Protein AF-A0AAD0Q5P5-F1 (afdb_monomer_lite)

Sequence (214 aa):
MLDAGLRQRALTAERTTVHVLAAPCAQHATWLDETVRRAVRESTAALFPPAADREVAALARLGQAALAFLPDPRMYDSEESEIYASYSASPIMSVGGAPAIPHARVWALAHPWLGSHFANGWERFPPEEYAAEVLAHCDLQRTVLTVSDRKQLRALRHLPSVFALSLRLDLSDAELGAALRDTRLEGLFLRKTSRLAGLSFLSTVAGSLSVLDL

Foldseek 3Di:
DVVVVVVVVVVVVVVLLCLLVVLVVVVPPPPDDVVVNVVSVVVLLVLPPPPDPVSLVSLLSNALVSLVNQDQLLVQPDPVRVSSLLSSLSSLLSNAEPSSLVVLLSSCQSCLQCLQVLLVSCVRYQLQSCLQRHNLSHDQAVHAREDQDPSNLQNCVNVLEHAHYAYNDADELVSLLVSLQRHEYAYYHYPHDPRYPDNVSCVSHVVHYNYYHD

Structure (mmCIF, N/CA/C/O backbone):
data_AF-A0AAD0Q5P5-F1
#
_entry.id   AF-A0AAD0Q5P5-F1
#
loop_
_atom_site.group_PDB
_atom_site.id
_atom_site.type_symbol
_atom_site.label_atom_id
_atom_site.label_alt_id
_atom_site.label_comp_id
_atom_site.label_asym_id
_atom_site.label_entity_id
_atom_site.label_seq_id
_atom_site.pdbx_PDB_ins_code
_atom_site.Cartn_x
_atom_site.Cartn_y
_atom_site.Cartn_z
_atom_site.occupancy
_atom_site.B_iso_or_equiv
_atom_site.auth_seq_id
_atom_site.auth_comp_id
_atom_site.auth_asym_id
_atom_site.auth_atom_id
_atom_site.pdbx_PDB_model_num
ATOM 1 N N . MET A 1 1 ? 33.800 27.988 -15.688 1.00 45.41 1 MET A N 1
ATOM 2 C CA . MET A 1 1 ? 33.624 26.522 -15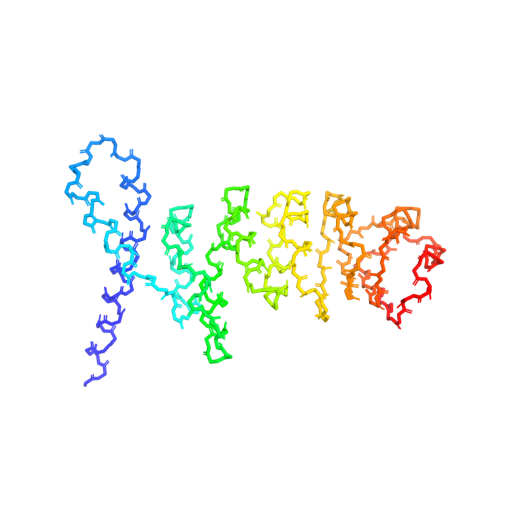.837 1.00 45.41 1 MET A CA 1
ATOM 3 C C . MET A 1 1 ? 32.332 25.967 -15.216 1.00 45.41 1 MET A C 1
ATOM 5 O O . MET A 1 1 ? 31.928 24.890 -15.623 1.00 45.41 1 MET A O 1
ATOM 9 N N . LEU A 1 2 ? 31.642 26.679 -14.311 1.00 47.09 2 LEU A N 1
ATOM 10 C CA . LEU A 1 2 ? 30.371 26.232 -13.699 1.00 47.09 2 LEU A CA 1
ATOM 11 C C . LEU A 1 2 ? 29.146 26.271 -14.643 1.00 47.09 2 LEU A C 1
ATOM 13 O O . LEU A 1 2 ? 28.194 25.524 -14.450 1.00 47.09 2 LEU A O 1
ATOM 17 N N . ASP A 1 3 ? 29.190 27.094 -15.693 1.00 44.69 3 ASP A N 1
ATOM 18 C CA . ASP A 1 3 ? 28.050 27.331 -16.595 1.00 44.69 3 ASP A CA 1
ATOM 19 C C . ASP A 1 3 ? 27.805 26.167 -17.588 1.00 44.69 3 ASP A C 1
ATOM 21 O O . ASP A 1 3 ? 26.672 25.847 -17.943 1.00 44.69 3 ASP A O 1
ATOM 25 N N . ALA A 1 4 ? 28.858 25.433 -17.971 1.00 45.12 4 ALA A N 1
ATOM 26 C CA . ALA A 1 4 ? 28.739 24.287 -18.880 1.00 45.12 4 ALA A CA 1
ATOM 27 C C . ALA A 1 4 ? 28.013 23.089 -18.234 1.00 45.12 4 ALA A C 1
ATOM 29 O O . ALA A 1 4 ? 27.210 22.424 -18.885 1.00 45.12 4 ALA A O 1
ATOM 30 N N . GLY A 1 5 ? 28.241 22.844 -16.937 1.00 38.09 5 GLY A N 1
ATOM 31 C CA . GLY A 1 5 ? 27.597 21.750 -16.200 1.00 38.09 5 GLY A CA 1
ATOM 32 C C . GLY A 1 5 ? 26.107 21.987 -15.936 1.00 38.09 5 GLY A C 1
ATOM 33 O O . GLY A 1 5 ? 25.322 21.039 -15.951 1.00 38.09 5 GLY A O 1
ATOM 34 N N . LEU A 1 6 ? 25.701 23.248 -15.747 1.00 45.03 6 LEU A N 1
ATOM 35 C CA . LEU A 1 6 ? 24.296 23.628 -15.574 1.00 45.03 6 LEU A CA 1
ATOM 36 C C . LEU A 1 6 ? 23.519 23.521 -16.887 1.00 45.03 6 LEU A C 1
ATOM 38 O O . LEU A 1 6 ? 22.417 22.977 -16.890 1.00 45.03 6 LEU A O 1
ATOM 42 N N . ARG A 1 7 ? 24.120 23.930 -18.012 1.00 44.12 7 ARG A N 1
ATOM 43 C CA . ARG A 1 7 ? 23.523 23.748 -19.345 1.00 44.12 7 ARG A CA 1
ATOM 44 C C . ARG A 1 7 ? 23.395 22.272 -19.719 1.00 44.12 7 A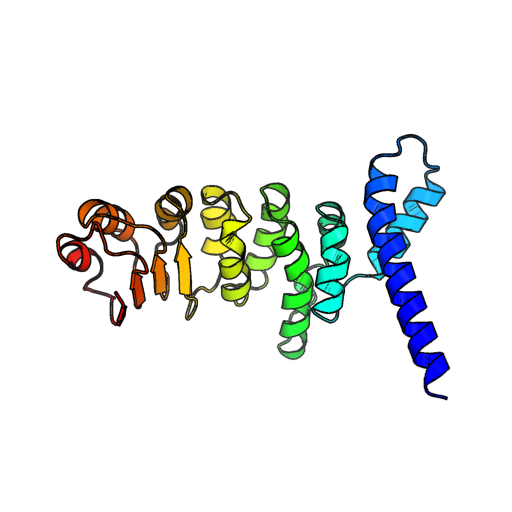RG A C 1
ATOM 46 O O . ARG A 1 7 ? 22.338 21.869 -20.183 1.00 44.12 7 ARG A O 1
ATOM 53 N N . GLN A 1 8 ? 24.405 21.443 -19.441 1.00 45.38 8 GLN A N 1
ATOM 54 C CA . GLN A 1 8 ? 24.343 19.995 -19.697 1.00 45.38 8 GLN A CA 1
ATOM 55 C C . GLN A 1 8 ? 23.240 19.304 -18.866 1.00 45.38 8 GLN A C 1
ATOM 57 O O . GLN A 1 8 ? 22.545 18.418 -19.370 1.00 45.38 8 GLN A O 1
ATOM 62 N N . ARG A 1 9 ? 23.051 19.727 -17.604 1.00 46.44 9 ARG A N 1
ATOM 63 C CA . ARG A 1 9 ? 21.989 19.242 -16.701 1.00 46.44 9 ARG A CA 1
ATOM 64 C C . ARG A 1 9 ? 20.592 19.725 -17.097 1.00 46.44 9 ARG A C 1
ATOM 66 O O . ARG A 1 9 ? 19.642 18.952 -17.032 1.00 46.44 9 ARG A O 1
ATOM 73 N N . ALA A 1 10 ? 20.462 20.975 -17.536 1.00 47.44 10 ALA A N 1
ATOM 74 C CA . ALA A 1 10 ? 19.202 21.516 -18.039 1.00 47.44 10 ALA A CA 1
ATOM 75 C C . ALA A 1 10 ? 18.790 20.832 -19.352 1.00 47.44 10 ALA A C 1
ATOM 77 O O . ALA A 1 10 ? 17.661 20.370 -19.468 1.00 47.44 10 ALA A O 1
ATOM 78 N N . LEU A 1 11 ? 19.734 20.637 -20.280 1.00 52.28 11 LEU A N 1
ATOM 79 C CA . LEU A 1 11 ? 19.514 19.906 -21.533 1.00 52.28 11 LEU A CA 1
ATOM 80 C C . LEU A 1 11 ? 19.120 18.441 -21.297 1.00 52.28 11 LEU A C 1
ATOM 82 O O . LEU A 1 11 ? 18.333 17.887 -22.058 1.00 52.28 11 LEU A O 1
ATOM 86 N N . THR A 1 12 ? 19.639 17.795 -20.247 1.00 58.97 12 THR A N 1
ATOM 87 C CA . THR A 1 12 ? 19.204 16.439 -19.874 1.00 58.97 12 THR A CA 1
ATOM 88 C C . THR A 1 12 ? 17.821 16.446 -19.235 1.00 58.97 12 THR A C 1
ATOM 90 O O . THR A 1 12 ? 17.005 15.620 -19.617 1.00 58.97 12 THR A O 1
ATOM 93 N N . ALA A 1 13 ? 17.502 17.400 -18.357 1.00 59.62 13 ALA A N 1
ATOM 94 C CA . ALA A 1 13 ? 16.167 17.524 -17.765 1.00 59.62 13 ALA A CA 1
ATOM 95 C C . ALA A 1 13 ? 15.076 17.869 -18.799 1.00 59.62 13 ALA A C 1
ATOM 97 O O . ALA A 1 13 ? 13.982 17.302 -18.759 1.00 59.62 13 ALA A O 1
ATOM 98 N N . GLU A 1 14 ? 15.371 18.748 -19.758 1.00 58.25 14 GLU A N 1
ATOM 99 C CA . GLU A 1 14 ? 14.490 19.070 -20.884 1.00 58.25 14 GLU A CA 1
ATOM 100 C C . GLU A 1 14 ? 14.314 17.865 -21.808 1.00 58.25 14 GLU A C 1
ATOM 102 O O . GLU A 1 14 ? 13.185 17.523 -22.152 1.00 58.25 14 GLU A O 1
ATOM 107 N N . ARG A 1 15 ? 15.395 17.144 -22.140 1.00 62.03 15 ARG A N 1
ATOM 108 C CA . ARG A 1 15 ? 15.302 15.896 -22.914 1.00 62.03 15 ARG A CA 1
ATOM 109 C C . ARG A 1 15 ? 14.489 14.837 -22.185 1.00 62.03 15 ARG A C 1
ATOM 111 O O . ARG A 1 15 ? 13.630 14.228 -22.816 1.00 62.03 15 ARG A O 1
ATOM 118 N N . THR A 1 16 ? 14.693 14.647 -20.884 1.00 65.31 16 THR A N 1
ATOM 119 C CA . THR A 1 16 ? 13.879 13.739 -20.069 1.00 65.31 16 THR A CA 1
ATOM 120 C C . THR A 1 16 ? 12.416 14.163 -20.109 1.00 65.31 16 THR A C 1
ATOM 122 O O . THR A 1 16 ? 11.556 13.333 -20.372 1.00 65.31 16 THR A O 1
ATOM 125 N N . THR A 1 17 ? 12.123 15.458 -19.962 1.00 68.88 17 THR A N 1
ATOM 126 C CA . THR A 1 17 ? 10.755 15.996 -20.036 1.00 68.88 17 THR A CA 1
ATOM 127 C C . THR A 1 17 ? 10.112 15.741 -21.400 1.00 68.88 17 THR A C 1
ATOM 129 O O . THR A 1 17 ? 8.963 15.312 -21.459 1.00 68.88 17 THR A O 1
ATOM 132 N N . VAL A 1 18 ? 10.851 15.943 -22.494 1.00 69.19 18 VAL A N 1
ATOM 133 C CA . VAL A 1 18 ? 10.372 15.681 -23.858 1.00 69.19 18 VAL A CA 1
ATOM 134 C C . VAL A 1 18 ? 10.094 14.195 -24.074 1.00 69.19 18 VAL A C 1
ATOM 136 O O . VAL A 1 18 ? 9.031 13.867 -24.583 1.00 69.19 18 VAL A O 1
ATOM 139 N N . HIS A 1 19 ? 10.976 13.285 -23.651 1.00 66.00 19 HIS A N 1
ATOM 140 C CA . HIS A 1 19 ? 10.752 11.837 -23.808 1.00 66.00 19 HIS A CA 1
ATOM 141 C C . HIS A 1 19 ? 9.568 11.353 -22.969 1.00 66.00 19 HIS A C 1
ATOM 143 O O . HIS A 1 19 ? 8.750 10.558 -23.425 1.00 66.00 19 HIS A O 1
ATOM 149 N N . VAL A 1 20 ? 9.445 11.893 -21.761 1.00 72.62 20 VAL A N 1
ATOM 15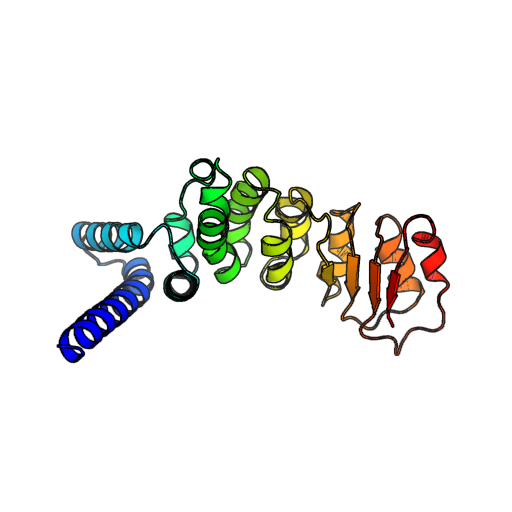0 C CA . VAL A 1 20 ? 8.357 11.603 -20.833 1.00 72.62 20 VAL A CA 1
ATOM 151 C C . VAL A 1 20 ? 7.003 12.085 -21.358 1.00 72.62 20 VAL A C 1
ATOM 153 O O . VAL A 1 20 ? 6.006 11.392 -21.194 1.00 72.62 20 VAL A O 1
ATOM 156 N N . LEU A 1 21 ? 6.954 13.249 -22.010 1.00 67.69 21 LEU A N 1
ATOM 157 C CA . LEU A 1 21 ? 5.736 13.763 -22.642 1.00 67.69 21 LEU A CA 1
ATOM 158 C C . LEU A 1 21 ? 5.453 13.103 -23.999 1.00 67.69 21 LEU A C 1
ATOM 160 O O . LEU A 1 21 ? 4.296 12.969 -24.386 1.00 67.69 21 LEU A O 1
ATOM 164 N N . ALA A 1 22 ? 6.492 12.677 -24.718 1.00 64.19 22 ALA A N 1
ATOM 165 C CA . ALA A 1 22 ? 6.358 12.027 -26.015 1.00 64.19 22 ALA A CA 1
ATOM 166 C C . ALA A 1 22 ? 5.854 10.583 -25.903 1.00 64.19 22 ALA A C 1
ATOM 168 O O . ALA A 1 22 ? 5.143 10.141 -26.801 1.00 64.19 22 ALA A O 1
ATOM 169 N N . ALA A 1 23 ? 6.169 9.849 -24.828 1.00 66.25 23 ALA A N 1
ATOM 170 C CA . ALA A 1 23 ? 5.761 8.446 -24.699 1.00 66.25 23 ALA A CA 1
ATOM 171 C C . ALA A 1 23 ? 4.225 8.255 -24.675 1.00 66.25 23 ALA A C 1
ATOM 173 O O . ALA A 1 23 ? 3.734 7.435 -25.453 1.00 66.25 23 ALA A O 1
ATOM 174 N N . PRO A 1 24 ? 3.441 9.034 -23.899 1.00 57.44 24 PRO A N 1
ATOM 175 C CA . PRO A 1 24 ? 1.977 8.987 -23.959 1.00 57.44 24 PRO A CA 1
ATOM 176 C C . PRO A 1 24 ? 1.434 9.400 -25.334 1.00 57.44 24 PRO A C 1
ATOM 178 O O . PRO A 1 24 ? 0.543 8.751 -25.876 1.00 57.44 24 PRO A O 1
ATOM 181 N N . CYS A 1 25 ? 2.009 10.443 -25.947 1.00 57.59 25 CYS A N 1
ATOM 182 C CA . CYS A 1 25 ? 1.617 10.890 -27.287 1.00 57.59 25 CYS A CA 1
ATOM 183 C C . CYS A 1 25 ? 1.870 9.812 -28.354 1.00 57.59 25 CYS A C 1
ATOM 185 O O . CYS A 1 25 ? 1.043 9.613 -29.242 1.00 57.59 25 CYS A O 1
ATOM 187 N N . ALA A 1 26 ? 2.980 9.078 -28.250 1.00 59.16 26 ALA A N 1
ATOM 188 C CA . ALA A 1 26 ? 3.330 8.003 -29.169 1.00 59.16 26 ALA A CA 1
ATOM 189 C C . ALA A 1 26 ? 2.474 6.742 -28.978 1.00 59.16 26 ALA A C 1
ATOM 191 O O . ALA A 1 26 ? 2.188 6.046 -29.949 1.00 59.16 26 ALA A O 1
ATOM 192 N N . GLN A 1 27 ? 2.020 6.462 -27.754 1.00 56.97 27 GLN A N 1
ATOM 193 C CA . GLN A 1 27 ? 1.110 5.347 -27.471 1.00 56.97 27 GLN A CA 1
ATOM 194 C C . GLN A 1 27 ? -0.283 5.533 -28.090 1.00 56.97 27 GLN A C 1
ATOM 196 O O . GLN A 1 27 ? -0.939 4.544 -28.413 1.00 56.97 27 GLN A O 1
ATOM 201 N N . HIS A 1 28 ? -0.722 6.780 -28.288 1.00 54.78 28 HIS A N 1
ATOM 202 C CA . HIS A 1 28 ? -2.031 7.103 -28.866 1.00 54.78 28 HIS A CA 1
ATOM 203 C C . HIS A 1 28 ? -1.992 7.455 -30.362 1.00 54.78 28 HIS A C 1
ATOM 205 O O . HIS A 1 28 ? -3.044 7.548 -30.995 1.00 54.78 28 HIS A O 1
ATOM 211 N N . ALA A 1 29 ? -0.807 7.613 -30.957 1.00 53.38 29 ALA A N 1
ATOM 212 C CA . ALA A 1 29 ? -0.662 7.857 -32.386 1.00 53.38 29 ALA A CA 1
ATOM 213 C C . ALA A 1 29 ? -0.662 6.528 -33.162 1.00 53.38 29 ALA A C 1
ATOM 215 O O . ALA A 1 29 ? 0.362 5.870 -33.328 1.00 53.38 29 ALA A O 1
ATOM 216 N N . THR A 1 30 ? -1.823 6.155 -33.699 1.00 51.19 30 THR A N 1
ATOM 217 C CA . THR A 1 30 ? -2.037 4.970 -34.557 1.00 51.19 30 THR A CA 1
ATOM 218 C C . THR A 1 30 ? -1.276 5.008 -35.895 1.00 51.19 30 THR A C 1
ATOM 220 O O . THR A 1 30 ? -1.331 4.039 -36.644 1.00 51.19 30 THR A O 1
ATOM 223 N N . TRP A 1 31 ? -0.552 6.097 -36.184 1.00 53.31 31 TRP A N 1
ATOM 224 C CA . TRP A 1 31 ? 0.149 6.375 -37.448 1.00 53.31 31 TRP A CA 1
ATOM 225 C C . TRP A 1 31 ? 1.667 6.594 -37.298 1.00 53.31 31 TRP A C 1
ATOM 227 O O . TRP A 1 31 ? 2.306 7.128 -38.203 1.00 53.31 31 TRP A O 1
ATOM 237 N N . LEU A 1 32 ? 2.268 6.221 -36.163 1.00 56.91 32 LEU A N 1
ATOM 238 C CA . LEU A 1 32 ? 3.727 6.242 -36.024 1.00 56.91 32 LEU A CA 1
ATOM 239 C C . LEU A 1 32 ? 4.356 5.010 -36.681 1.00 56.91 32 LEU A C 1
ATOM 241 O O . LEU A 1 32 ? 3.948 3.884 -36.402 1.00 56.91 32 LEU A O 1
ATOM 245 N N . ASP A 1 33 ? 5.385 5.238 -37.500 1.00 72.50 33 ASP A N 1
ATOM 246 C CA . ASP A 1 33 ? 6.262 4.191 -38.032 1.00 72.50 33 ASP A CA 1
ATOM 247 C C . ASP A 1 33 ? 6.808 3.327 -36.878 1.00 72.50 33 ASP A C 1
ATOM 249 O O . ASP A 1 33 ? 7.247 3.849 -35.844 1.00 72.50 33 ASP A O 1
ATOM 253 N N . GLU A 1 34 ? 6.781 2.003 -37.045 1.00 72.56 34 GLU A N 1
ATOM 254 C CA . GLU A 1 34 ? 7.242 1.035 -36.041 1.00 72.56 34 GLU A CA 1
ATOM 255 C C . GLU A 1 34 ? 8.694 1.303 -35.605 1.00 72.56 34 GLU A C 1
ATOM 257 O O . GLU A 1 34 ? 9.054 1.130 -34.439 1.00 72.56 34 GLU A O 1
ATOM 262 N N . THR A 1 35 ? 9.521 1.833 -36.507 1.00 79.31 35 THR A N 1
ATOM 263 C CA . THR A 1 35 ? 10.897 2.255 -36.228 1.00 79.31 35 THR A CA 1
ATOM 264 C C . THR A 1 35 ? 10.946 3.374 -35.190 1.00 79.31 35 THR A C 1
ATOM 266 O O . THR A 1 35 ? 11.772 3.330 -34.276 1.00 79.31 35 THR A O 1
ATOM 269 N N . VAL A 1 36 ? 10.047 4.358 -35.291 1.00 78.12 36 VAL A N 1
ATOM 270 C CA . VAL A 1 36 ? 9.970 5.485 -34.349 1.00 78.12 36 VAL A CA 1
ATOM 271 C C . VAL A 1 36 ? 9.436 5.012 -33.001 1.00 78.12 36 VAL A C 1
ATOM 273 O O . VAL A 1 36 ? 9.984 5.379 -31.962 1.00 78.12 36 VAL A O 1
ATOM 276 N N . ARG A 1 37 ? 8.423 4.137 -32.997 1.00 74.75 37 ARG A N 1
ATOM 277 C CA . ARG A 1 37 ? 7.917 3.521 -31.760 1.00 74.75 37 ARG A CA 1
ATOM 278 C C . ARG A 1 37 ? 9.004 2.748 -31.019 1.00 74.75 37 ARG A C 1
ATOM 280 O O . ARG A 1 37 ? 9.137 2.905 -29.805 1.00 74.75 37 ARG A O 1
ATOM 287 N N . ARG A 1 38 ? 9.795 1.947 -31.737 1.00 81.56 38 ARG A N 1
ATOM 288 C CA . ARG A 1 38 ? 10.922 1.208 -31.160 1.00 81.56 38 ARG A CA 1
ATOM 289 C C . ARG A 1 38 ? 11.978 2.150 -30.584 1.00 81.56 38 ARG A C 1
ATOM 291 O O . ARG A 1 38 ? 12.364 1.961 -29.436 1.00 81.56 38 ARG A O 1
ATOM 298 N N . ALA A 1 39 ? 12.377 3.188 -31.320 1.00 83.06 39 ALA A N 1
ATOM 299 C CA . ALA A 1 39 ? 13.370 4.155 -30.848 1.00 83.06 39 ALA A CA 1
ATOM 300 C C . ALA A 1 39 ? 12.915 4.891 -29.573 1.00 83.06 39 ALA A C 1
ATOM 302 O O . ALA A 1 39 ? 13.689 5.043 -28.627 1.00 83.06 39 ALA A O 1
ATOM 303 N N . VAL A 1 40 ? 11.640 5.297 -29.508 1.00 83.56 40 VAL A N 1
ATOM 304 C CA . VAL A 1 40 ? 11.060 5.895 -28.294 1.00 83.56 40 VAL A CA 1
ATOM 305 C C . VAL A 1 40 ? 11.079 4.889 -27.146 1.00 83.56 40 VAL A C 1
ATOM 307 O O . VAL A 1 40 ? 11.532 5.227 -26.056 1.00 83.56 40 VAL A O 1
ATOM 310 N N . ARG A 1 41 ? 10.661 3.639 -27.388 1.00 85.06 41 ARG A N 1
ATOM 311 C CA . ARG A 1 41 ? 10.655 2.581 -26.368 1.00 85.06 41 ARG A CA 1
ATOM 312 C C . ARG A 1 41 ? 12.054 2.303 -25.815 1.00 85.06 41 ARG A C 1
ATOM 314 O O . ARG A 1 41 ? 12.201 2.191 -24.604 1.00 85.06 41 ARG A O 1
ATOM 321 N N . GLU A 1 42 ? 13.064 2.204 -26.675 1.00 88.12 42 GLU A N 1
ATOM 322 C CA . GLU A 1 42 ? 14.463 2.001 -26.278 1.00 88.12 42 GLU A CA 1
ATOM 323 C C . GLU A 1 42 ? 14.982 3.178 -25.448 1.00 88.12 42 GLU A C 1
ATOM 325 O O . GLU A 1 42 ? 15.566 2.975 -24.383 1.00 88.12 42 GLU A O 1
ATOM 330 N N . SER A 1 43 ? 14.699 4.414 -25.870 1.00 86.88 43 SER A N 1
ATOM 331 C CA . SER A 1 43 ? 15.115 5.589 -25.104 1.00 86.88 43 SER A CA 1
ATOM 332 C C . SER A 1 43 ? 14.384 5.719 -23.769 1.00 86.88 43 SER A C 1
ATOM 334 O O . SER A 1 43 ? 14.975 6.230 -22.822 1.00 86.88 43 SER A O 1
ATOM 336 N N . THR A 1 44 ? 13.117 5.302 -23.674 1.00 86.62 44 THR A N 1
ATOM 337 C CA . THR A 1 44 ? 12.392 5.266 -22.397 1.00 86.62 44 THR A CA 1
ATOM 338 C C . THR A 1 44 ? 12.944 4.171 -21.491 1.00 86.62 44 THR A C 1
ATOM 340 O O . THR A 1 44 ? 13.149 4.426 -20.309 1.00 86.62 44 THR A O 1
ATOM 343 N N . ALA A 1 45 ? 13.248 2.988 -22.034 1.00 88.00 45 ALA A N 1
ATOM 344 C CA . ALA A 1 45 ? 13.837 1.885 -21.275 1.00 88.00 45 ALA A CA 1
ATOM 345 C C . ALA A 1 45 ? 15.195 2.263 -20.663 1.00 88.00 45 ALA A C 1
ATOM 347 O O . ALA A 1 45 ? 15.471 1.896 -19.528 1.00 88.00 45 ALA A O 1
ATOM 348 N N . ALA A 1 46 ? 16.001 3.062 -21.369 1.00 89.12 46 ALA A N 1
ATOM 349 C CA . ALA A 1 46 ? 17.283 3.564 -20.872 1.00 89.12 46 ALA A CA 1
ATOM 350 C C . ALA A 1 46 ? 17.176 4.520 -19.663 1.00 89.12 46 ALA A C 1
ATOM 352 O O . ALA A 1 46 ? 18.197 4.851 -19.065 1.00 89.12 46 ALA A O 1
ATOM 353 N N . LEU A 1 47 ? 15.970 4.980 -19.302 1.00 89.06 47 LEU A N 1
ATOM 354 C CA . LEU A 1 47 ? 15.735 5.782 -18.095 1.00 89.06 47 LEU A CA 1
ATOM 355 C C . LEU A 1 47 ? 15.527 4.924 -16.833 1.00 89.06 47 LEU A C 1
ATOM 357 O O . LEU A 1 47 ? 15.387 5.483 -15.746 1.00 89.06 47 LEU A O 1
ATOM 361 N N . PHE A 1 48 ? 15.473 3.596 -16.970 1.00 91.19 48 PHE A N 1
ATOM 362 C CA . PHE A 1 48 ? 15.312 2.652 -15.867 1.00 91.19 48 PHE A CA 1
ATOM 363 C C . PHE A 1 48 ? 16.615 1.866 -15.632 1.00 91.19 48 PHE A C 1
ATOM 365 O O . PHE A 1 48 ? 17.310 1.543 -16.598 1.00 91.19 48 PHE A O 1
ATOM 372 N N . PRO A 1 49 ? 16.936 1.500 -14.376 1.00 90.44 49 PRO A N 1
ATOM 373 C CA . PRO A 1 49 ? 16.222 1.846 -13.144 1.00 90.44 49 PRO A CA 1
ATOM 374 C C . PRO A 1 49 ? 16.488 3.299 -12.697 1.00 90.44 49 PRO A C 1
ATOM 376 O O . PRO A 1 49 ? 17.569 3.829 -12.959 1.00 90.44 49 PRO A O 1
ATOM 379 N N . PRO A 1 50 ? 15.540 3.953 -12.001 1.00 89.12 50 PRO A N 1
ATOM 380 C CA . PRO A 1 50 ? 15.798 5.250 -11.382 1.00 89.12 50 PRO A CA 1
ATOM 381 C C . PRO A 1 50 ? 16.822 5.124 -10.246 1.00 89.12 50 PRO A C 1
ATOM 383 O O . PRO A 1 50 ? 16.754 4.209 -9.426 1.00 89.12 50 PRO A O 1
ATOM 386 N N . ALA A 1 51 ? 17.736 6.087 -10.160 1.00 88.25 51 ALA A N 1
ATOM 387 C CA . ALA A 1 51 ? 18.780 6.134 -9.138 1.00 88.25 51 ALA A CA 1
ATOM 388 C C . ALA A 1 51 ? 18.503 7.159 -8.022 1.00 88.25 51 ALA A C 1
ATOM 390 O O . ALA A 1 51 ? 19.303 7.278 -7.095 1.00 88.25 51 ALA A O 1
ATOM 391 N N . ALA A 1 52 ? 17.416 7.937 -8.120 1.00 88.69 52 ALA A N 1
ATOM 392 C CA . ALA A 1 52 ? 17.036 8.949 -7.131 1.00 88.69 52 ALA A CA 1
ATOM 393 C C . ALA A 1 52 ? 15.557 9.369 -7.242 1.00 88.69 52 ALA A C 1
ATOM 395 O O . ALA A 1 52 ? 14.955 9.291 -8.314 1.00 88.69 52 ALA A O 1
ATOM 396 N N . ASP A 1 53 ? 15.009 9.968 -6.178 1.00 84.88 53 ASP A N 1
ATOM 397 C CA . ASP A 1 53 ? 13.617 10.460 -6.125 1.00 84.88 53 ASP A CA 1
ATOM 398 C C . ASP A 1 53 ? 13.260 11.443 -7.249 1.00 84.88 53 ASP A C 1
ATOM 400 O O . ASP A 1 53 ? 12.161 11.417 -7.804 1.00 84.88 53 ASP A O 1
ATOM 404 N N . ARG A 1 54 ? 14.207 12.306 -7.642 1.00 86.56 54 ARG A N 1
ATOM 405 C CA . ARG A 1 54 ? 14.003 13.247 -8.759 1.00 86.56 54 ARG A CA 1
ATOM 406 C C . ARG A 1 54 ? 13.738 12.528 -10.087 1.00 86.56 54 ARG A C 1
ATOM 408 O O . ARG A 1 54 ? 13.044 13.065 -10.945 1.00 86.56 54 ARG A O 1
ATOM 415 N N . GLU A 1 55 ? 14.304 11.336 -10.267 1.00 89.38 55 GLU A N 1
ATOM 416 C CA . GLU A 1 55 ? 14.127 10.515 -11.468 1.00 89.38 55 GLU A CA 1
ATOM 417 C C . GLU A 1 55 ? 12.806 9.759 -11.395 1.00 89.38 55 GLU A C 1
ATOM 419 O O . GLU A 1 55 ? 12.057 9.771 -12.366 1.00 89.38 55 GLU A O 1
ATOM 424 N N . VAL A 1 56 ? 12.445 9.235 -10.220 1.00 87.69 56 VAL A N 1
ATOM 425 C CA . VAL A 1 56 ? 11.113 8.668 -9.957 1.00 87.69 56 VAL A CA 1
ATOM 426 C C . VAL A 1 56 ? 10.008 9.663 -10.320 1.00 87.69 56 VAL A C 1
ATOM 428 O O . VAL A 1 56 ? 9.084 9.318 -11.056 1.00 87.69 56 VAL A O 1
ATOM 431 N N . ALA A 1 57 ? 10.112 10.914 -9.861 1.00 85.25 57 ALA A N 1
ATOM 432 C CA . ALA A 1 57 ? 9.124 11.951 -10.157 1.00 85.25 57 ALA A CA 1
ATOM 433 C C . ALA A 1 57 ? 9.031 12.267 -11.661 1.00 85.25 57 ALA A C 1
ATOM 435 O O . ALA A 1 57 ? 7.945 12.535 -12.180 1.00 85.25 57 ALA A O 1
ATOM 436 N N . ALA A 1 58 ? 10.156 12.217 -12.381 1.00 86.56 58 ALA A N 1
ATOM 437 C CA . ALA A 1 58 ? 10.168 12.378 -13.830 1.00 86.56 58 ALA A CA 1
ATOM 438 C C . ALA A 1 58 ? 9.513 11.180 -14.539 1.00 86.56 58 ALA A C 1
ATOM 440 O O . ALA A 1 58 ? 8.711 11.383 -15.449 1.00 86.56 58 ALA A O 1
ATOM 441 N N . LEU A 1 59 ? 9.793 9.951 -14.097 1.00 88.31 59 LEU A N 1
ATOM 442 C CA . LEU A 1 59 ? 9.218 8.720 -14.647 1.00 88.31 59 LEU A CA 1
ATOM 443 C C . LEU A 1 59 ? 7.717 8.595 -14.367 1.00 88.31 59 LEU A C 1
ATOM 445 O O . LEU A 1 59 ? 6.981 8.110 -15.220 1.00 88.31 59 LEU A O 1
ATOM 449 N N . ALA A 1 60 ? 7.233 9.093 -13.227 1.00 85.00 60 ALA A N 1
ATOM 450 C CA . ALA A 1 60 ? 5.812 9.092 -12.872 1.00 85.00 60 ALA A CA 1
ATOM 451 C C . ALA A 1 60 ? 4.923 9.772 -13.929 1.00 85.00 60 ALA A C 1
ATOM 453 O O . ALA A 1 60 ? 3.772 9.387 -14.131 1.00 85.00 60 ALA A O 1
ATOM 454 N N . ARG A 1 61 ? 5.462 10.762 -14.648 1.00 87.12 61 ARG A N 1
ATOM 455 C CA . ARG A 1 61 ? 4.760 11.483 -15.721 1.00 87.12 61 ARG A CA 1
ATOM 456 C C . ARG A 1 61 ? 4.499 10.625 -16.968 1.00 87.12 61 ARG A C 1
ATOM 458 O O . ARG A 1 61 ? 3.659 11.010 -17.774 1.00 87.12 61 ARG A O 1
ATOM 465 N N . LEU A 1 62 ? 5.169 9.478 -17.119 1.00 88.38 62 LEU A N 1
ATOM 466 C CA . LEU A 1 62 ? 4.837 8.473 -18.139 1.00 88.38 62 LEU A CA 1
ATOM 467 C C . LEU A 1 62 ? 3.492 7.781 -17.843 1.00 88.38 62 LEU A C 1
ATOM 469 O O . LEU A 1 62 ? 2.941 7.105 -18.712 1.00 88.38 62 LEU A O 1
ATOM 473 N N . GLY A 1 63 ? 2.963 7.917 -16.620 1.00 88.56 63 GLY A N 1
ATOM 474 C CA . GLY A 1 63 ? 1.750 7.233 -16.191 1.00 88.56 63 GLY A CA 1
ATOM 475 C C . GLY A 1 63 ? 1.900 5.716 -16.305 1.00 88.56 63 GLY A C 1
ATOM 476 O O . GLY A 1 63 ? 2.967 5.160 -16.047 1.00 88.56 63 GLY A O 1
ATOM 477 N N . GLN A 1 64 ? 0.839 5.036 -16.738 1.00 90.00 64 GLN A N 1
ATOM 478 C CA . GLN A 1 64 ? 0.820 3.573 -16.860 1.00 90.00 64 GLN A CA 1
ATOM 479 C C . GLN A 1 64 ? 1.913 3.018 -17.786 1.00 90.00 64 GLN A C 1
ATOM 481 O O . GLN A 1 64 ? 2.341 1.882 -17.599 1.00 90.00 64 GLN A O 1
ATOM 486 N N . ALA A 1 65 ? 2.427 3.816 -18.732 1.00 89.06 65 ALA A N 1
ATOM 487 C CA . ALA A 1 65 ? 3.528 3.406 -19.599 1.00 89.06 65 ALA A CA 1
ATOM 488 C C . ALA A 1 65 ? 4.802 3.050 -18.817 1.00 89.06 65 ALA A C 1
ATOM 490 O O . ALA A 1 65 ? 5.541 2.171 -19.255 1.00 89.06 65 ALA A O 1
ATOM 491 N N . ALA A 1 66 ? 5.043 3.681 -17.659 1.00 91.88 66 ALA A N 1
ATOM 492 C CA . ALA A 1 66 ? 6.200 3.388 -16.809 1.00 91.88 66 ALA A CA 1
ATOM 493 C C . ALA A 1 66 ? 6.228 1.927 -16.338 1.00 91.88 66 ALA A C 1
ATOM 495 O O . ALA A 1 66 ? 7.303 1.348 -16.200 1.00 91.88 66 ALA A O 1
ATOM 496 N N . LEU A 1 67 ? 5.055 1.318 -16.130 1.00 92.94 67 LEU A N 1
ATOM 497 C CA . LEU A 1 67 ? 4.934 -0.040 -15.597 1.00 92.94 67 LEU A CA 1
ATOM 498 C C . LEU A 1 67 ? 5.567 -1.095 -16.521 1.00 92.94 67 LEU A C 1
ATOM 500 O O . LEU A 1 67 ? 6.044 -2.125 -16.052 1.00 92.94 67 LEU A O 1
ATOM 504 N N . ALA A 1 68 ? 5.630 -0.819 -17.829 1.00 91.75 68 ALA A N 1
ATOM 505 C CA . ALA A 1 68 ? 6.217 -1.711 -18.831 1.00 91.75 68 ALA A CA 1
ATOM 506 C C . ALA A 1 68 ? 7.757 -1.726 -18.839 1.00 91.75 68 ALA A C 1
ATOM 508 O O . ALA A 1 68 ? 8.353 -2.549 -19.538 1.00 91.75 68 ALA A O 1
ATOM 509 N N . PHE A 1 69 ? 8.391 -0.805 -18.110 1.00 93.25 69 PHE A N 1
ATOM 510 C CA . PHE A 1 69 ? 9.845 -0.646 -18.042 1.00 93.25 69 PHE A CA 1
ATOM 511 C C . PHE A 1 69 ? 10.400 -0.909 -16.641 1.00 93.25 69 PHE A C 1
ATOM 513 O O . PHE A 1 69 ? 11.588 -0.698 -16.404 1.00 93.25 69 PHE A O 1
ATOM 520 N N . LEU A 1 70 ? 9.550 -1.357 -15.710 1.00 93.25 70 LEU A N 1
ATOM 521 C CA . LEU A 1 70 ? 9.985 -1.675 -14.359 1.00 93.25 70 LEU A CA 1
ATOM 522 C C . LEU A 1 70 ? 11.058 -2.771 -14.395 1.00 93.25 70 LEU A C 1
ATOM 524 O O . LEU A 1 70 ? 10.881 -3.772 -15.096 1.00 93.25 70 LEU A O 1
ATOM 528 N N . PRO A 1 71 ? 12.151 -2.598 -13.638 1.00 92.31 71 PRO A N 1
ATOM 529 C CA . PRO A 1 71 ? 13.162 -3.631 -13.506 1.00 92.31 71 PRO A CA 1
ATOM 530 C C . PRO A 1 71 ? 12.572 -4.878 -12.834 1.00 92.31 71 PRO A C 1
ATOM 532 O O . PRO A 1 71 ? 11.600 -4.801 -12.078 1.00 92.31 71 PRO A O 1
ATOM 535 N N . ASP A 1 72 ? 13.173 -6.037 -13.102 1.00 93.19 72 ASP A N 1
ATOM 536 C CA . ASP A 1 72 ? 12.862 -7.263 -12.370 1.00 93.19 72 ASP A CA 1
ATOM 537 C C . ASP A 1 72 ? 13.276 -7.091 -10.897 1.00 93.19 72 ASP A C 1
ATOM 539 O O . ASP A 1 72 ? 14.445 -6.794 -10.630 1.00 93.19 72 ASP A O 1
ATOM 543 N N . PRO A 1 73 ? 12.364 -7.268 -9.925 1.00 94.12 73 PRO A N 1
ATOM 544 C CA . PRO A 1 73 ? 12.702 -7.070 -8.521 1.00 94.12 73 PRO A CA 1
ATOM 545 C C . PRO A 1 73 ? 13.786 -8.038 -8.031 1.00 94.12 73 PRO A C 1
ATOM 547 O O . PRO A 1 73 ? 14.486 -7.725 -7.076 1.00 94.12 73 PRO A O 1
ATOM 550 N N . ARG A 1 74 ? 13.995 -9.186 -8.686 1.00 91.56 74 ARG A N 1
ATOM 551 C CA . ARG A 1 74 ? 15.034 -10.155 -8.297 1.00 91.56 74 ARG A CA 1
ATOM 552 C C . ARG A 1 74 ? 16.460 -9.646 -8.511 1.00 91.56 74 ARG A C 1
ATOM 554 O O . ARG A 1 74 ? 17.394 -10.290 -8.057 1.00 91.56 74 ARG A O 1
ATOM 561 N N . MET A 1 75 ? 16.635 -8.512 -9.190 1.00 89.81 75 MET A N 1
ATOM 562 C CA . MET A 1 75 ? 17.944 -7.880 -9.387 1.00 89.81 75 MET A CA 1
ATOM 563 C C . MET A 1 75 ? 18.459 -7.142 -8.139 1.00 89.81 75 MET A C 1
ATOM 565 O O . MET A 1 75 ? 19.568 -6.618 -8.176 1.00 89.81 75 MET A O 1
ATOM 569 N N . TYR A 1 76 ? 17.660 -7.073 -7.068 1.00 91.75 76 TYR A N 1
ATOM 570 C CA . TYR A 1 76 ? 17.969 -6.339 -5.838 1.00 91.75 76 TYR A CA 1
ATOM 571 C C . TYR A 1 76 ? 18.083 -7.289 -4.633 1.00 91.75 76 TYR A C 1
ATOM 573 O O . TYR A 1 76 ? 17.265 -7.239 -3.722 1.00 91.75 76 TYR A O 1
ATOM 581 N N . ASP A 1 77 ? 19.041 -8.216 -4.652 1.00 85.50 77 ASP A N 1
ATOM 582 C CA . ASP A 1 77 ? 19.191 -9.270 -3.635 1.00 85.50 77 ASP A CA 1
ATOM 583 C C . ASP A 1 77 ? 20.175 -8.935 -2.497 1.00 85.50 77 ASP A C 1
ATOM 585 O O . ASP A 1 77 ? 20.319 -9.718 -1.557 1.00 85.50 77 ASP A O 1
ATOM 589 N N . SER A 1 78 ? 20.827 -7.770 -2.549 1.00 86.56 78 SER A N 1
ATOM 590 C CA . SER A 1 78 ? 21.789 -7.315 -1.540 1.00 86.56 78 SER A CA 1
ATOM 591 C C . SER A 1 78 ? 21.284 -6.106 -0.748 1.00 86.56 78 SER A C 1
ATOM 593 O O . SER A 1 78 ? 20.547 -5.272 -1.277 1.00 86.56 78 SER A O 1
ATOM 595 N N . GLU A 1 79 ? 21.746 -5.951 0.497 1.00 80.44 79 GLU A N 1
ATOM 596 C CA . GLU A 1 79 ? 21.433 -4.778 1.338 1.00 80.44 79 GLU A CA 1
ATOM 597 C C . GLU A 1 79 ? 21.836 -3.454 0.659 1.00 80.44 79 GLU A C 1
ATOM 599 O O . GLU A 1 79 ? 21.108 -2.464 0.699 1.00 80.44 79 GLU A O 1
ATOM 604 N N . GLU A 1 80 ? 22.967 -3.441 -0.055 1.00 80.94 80 GLU A N 1
ATOM 605 C CA . GLU A 1 80 ? 23.448 -2.273 -0.811 1.00 80.94 80 GLU A CA 1
ATOM 606 C C . GLU A 1 80 ? 22.476 -1.847 -1.929 1.00 80.94 80 GLU A C 1
ATOM 608 O O . GLU A 1 80 ? 22.502 -0.702 -2.389 1.00 80.94 80 GLU A O 1
ATOM 613 N N . SER A 1 81 ? 21.599 -2.759 -2.361 1.00 85.81 81 SER A N 1
ATOM 614 C CA . SER A 1 81 ? 20.634 -2.546 -3.435 1.00 85.81 81 SER A CA 1
ATOM 615 C C . SER A 1 81 ? 19.245 -2.097 -2.954 1.00 85.81 81 SER A C 1
ATOM 617 O O . SER A 1 81 ? 18.436 -1.660 -3.777 1.00 85.81 81 SER A O 1
ATOM 619 N N . GLU A 1 82 ? 18.972 -2.115 -1.641 1.00 87.56 82 GLU A N 1
ATOM 620 C CA . GLU A 1 82 ? 17.649 -1.805 -1.069 1.00 87.56 82 GLU A CA 1
ATOM 621 C C . GLU A 1 82 ? 17.148 -0.409 -1.458 1.00 87.56 82 GLU A C 1
ATOM 623 O O . GLU A 1 82 ? 15.998 -0.223 -1.870 1.00 87.56 82 GLU A O 1
ATOM 628 N N . ILE A 1 83 ? 18.023 0.598 -1.395 1.00 88.88 83 ILE A N 1
ATOM 629 C CA . ILE A 1 83 ? 17.644 1.966 -1.762 1.00 88.88 83 ILE A CA 1
ATOM 630 C C . ILE A 1 83 ? 17.201 2.047 -3.232 1.00 88.88 83 ILE A C 1
ATOM 632 O O . ILE A 1 83 ? 16.207 2.700 -3.557 1.00 88.88 83 ILE A O 1
ATOM 636 N N . TYR A 1 84 ? 17.876 1.308 -4.114 1.00 90.94 84 TYR A N 1
ATOM 637 C CA . TYR A 1 84 ? 17.551 1.243 -5.535 1.00 90.94 84 TYR A CA 1
ATOM 638 C C . TYR A 1 84 ? 16.292 0.413 -5.806 1.00 90.94 84 TYR A C 1
ATOM 640 O O . TYR A 1 84 ? 15.542 0.745 -6.728 1.00 90.94 84 TYR A O 1
ATOM 648 N N . ALA A 1 85 ? 16.015 -0.609 -4.992 1.00 93.19 85 ALA A N 1
ATOM 649 C CA . ALA A 1 85 ? 14.760 -1.354 -5.034 1.00 93.19 85 ALA A CA 1
ATOM 650 C C . ALA A 1 85 ? 13.571 -0.433 -4.710 1.00 93.19 85 ALA A C 1
ATOM 652 O O . ALA A 1 85 ? 12.592 -0.403 -5.455 1.00 93.19 85 ALA A O 1
ATOM 653 N N . SER A 1 86 ? 13.689 0.401 -3.669 1.00 92.56 86 SER A N 1
ATOM 654 C CA . SER A 1 86 ? 12.667 1.397 -3.316 1.00 92.56 86 SER A CA 1
ATOM 655 C C . SER A 1 86 ? 12.425 2.406 -4.448 1.00 92.56 86 SER A C 1
ATOM 657 O O . SER A 1 86 ? 11.280 2.623 -4.861 1.00 92.56 86 SER A O 1
ATOM 659 N N . TYR A 1 87 ? 13.488 2.969 -5.041 1.00 94.19 87 TYR A N 1
ATOM 660 C CA . TYR A 1 87 ? 13.349 3.864 -6.199 1.00 94.19 87 TYR A CA 1
ATOM 661 C C . TYR A 1 87 ? 12.677 3.174 -7.381 1.00 94.19 87 TYR A C 1
ATOM 663 O O . TYR A 1 87 ? 11.848 3.772 -8.062 1.00 94.19 87 TYR A O 1
ATOM 671 N N . SER A 1 88 ? 12.990 1.904 -7.602 1.00 94.50 88 SER A N 1
ATOM 672 C CA . SER A 1 88 ? 12.463 1.130 -8.720 1.00 94.50 88 SER A CA 1
ATOM 673 C C . SER A 1 88 ? 11.008 0.698 -8.534 1.00 94.50 88 SER A C 1
ATOM 675 O O . SER A 1 88 ? 10.278 0.609 -9.520 1.00 94.50 88 SER A O 1
ATOM 677 N N . ALA A 1 89 ? 10.552 0.512 -7.292 1.00 95.19 89 ALA A N 1
ATOM 678 C CA . ALA A 1 89 ? 9.146 0.285 -6.960 1.00 95.19 89 ALA A CA 1
ATOM 679 C C . ALA A 1 89 ? 8.306 1.578 -6.998 1.00 95.19 89 ALA A C 1
ATOM 681 O O . ALA A 1 89 ? 7.108 1.546 -7.284 1.00 95.19 89 ALA A O 1
ATOM 682 N N . SER A 1 90 ? 8.922 2.738 -6.759 1.00 94.44 90 SER A N 1
ATOM 683 C CA . SER A 1 90 ? 8.217 4.018 -6.598 1.00 94.44 90 SER A CA 1
ATOM 684 C C . SER A 1 90 ? 7.332 4.462 -7.782 1.00 94.44 90 SER A C 1
ATOM 686 O O . SER A 1 90 ? 6.280 5.073 -7.541 1.00 94.44 90 SER A O 1
ATOM 688 N N . PRO A 1 91 ? 7.662 4.180 -9.063 1.00 93.81 91 PRO A N 1
ATOM 689 C CA . PRO A 1 91 ? 6.757 4.471 -10.170 1.00 93.81 91 PRO A CA 1
ATOM 690 C C . PRO A 1 91 ? 5.411 3.750 -10.039 1.00 93.81 91 PRO A C 1
ATOM 692 O O . PRO A 1 91 ? 4.390 4.331 -10.394 1.00 93.81 91 PRO A O 1
ATOM 695 N N . ILE A 1 92 ? 5.372 2.543 -9.462 1.00 95.62 92 ILE A N 1
ATOM 696 C CA . ILE A 1 92 ? 4.131 1.785 -9.228 1.00 95.62 92 ILE A CA 1
ATOM 697 C C . ILE A 1 92 ? 3.190 2.591 -8.330 1.00 95.62 92 ILE A C 1
ATOM 699 O O . ILE A 1 92 ? 2.017 2.782 -8.654 1.00 95.62 92 ILE A O 1
ATOM 703 N N . MET A 1 93 ? 3.735 3.132 -7.238 1.00 94.44 93 MET A N 1
ATOM 704 C CA . MET A 1 93 ? 3.004 3.959 -6.276 1.00 94.44 93 MET A CA 1
ATOM 705 C C . MET A 1 93 ? 2.572 5.297 -6.870 1.00 94.44 93 MET A C 1
ATOM 707 O O . MET A 1 93 ? 1.513 5.825 -6.533 1.00 94.44 93 MET A O 1
ATOM 711 N N . SER A 1 94 ? 3.380 5.847 -7.773 1.00 92.12 94 SER A N 1
ATOM 712 C CA . SER A 1 94 ? 3.063 7.099 -8.456 1.00 92.12 94 SER A CA 1
ATOM 713 C C . SER A 1 94 ? 1.917 6.933 -9.454 1.00 92.12 94 SER A C 1
ATOM 715 O O . SER A 1 94 ? 1.047 7.802 -9.513 1.00 92.12 94 SER A O 1
ATOM 717 N N . VAL A 1 95 ? 1.903 5.821 -10.198 1.00 93.25 95 VAL A N 1
ATOM 718 C CA . VAL A 1 95 ? 0.854 5.481 -11.169 1.00 93.25 95 VAL A CA 1
ATOM 719 C C . VAL A 1 95 ? -0.455 5.125 -10.467 1.00 93.25 95 VAL A C 1
ATOM 721 O O . VAL A 1 95 ? -1.499 5.668 -10.827 1.00 93.25 95 VAL A O 1
ATOM 724 N N . GLY A 1 96 ? -0.403 4.253 -9.456 1.00 94.25 96 GLY A N 1
ATOM 725 C CA . GLY A 1 96 ? -1.585 3.820 -8.714 1.00 94.25 96 GLY A CA 1
ATOM 726 C C . GLY A 1 96 ? -2.635 3.089 -9.563 1.00 94.25 96 GLY A C 1
ATOM 727 O O . GLY A 1 96 ? -2.416 2.711 -10.716 1.00 94.25 96 GLY A O 1
ATOM 728 N N . GLY A 1 97 ? -3.815 2.901 -8.978 1.00 95.62 97 GLY A N 1
ATOM 729 C CA . GLY A 1 97 ? -4.958 2.265 -9.627 1.00 95.62 97 GLY A CA 1
ATOM 730 C C . GLY A 1 97 ? -4.819 0.751 -9.822 1.00 95.62 97 GLY A C 1
ATOM 731 O O . GLY A 1 97 ? -3.789 0.144 -9.535 1.00 95.62 97 GLY A O 1
ATOM 732 N N . ALA A 1 98 ? -5.884 0.133 -10.338 1.00 96.19 98 ALA A N 1
ATOM 733 C CA . ALA A 1 98 ? -5.933 -1.310 -10.590 1.00 96.19 98 ALA A CA 1
ATOM 734 C C . ALA A 1 98 ? -4.804 -1.828 -11.514 1.00 96.19 98 ALA A C 1
ATOM 736 O O . ALA A 1 98 ? -4.220 -2.862 -11.197 1.00 96.19 98 ALA A O 1
ATOM 737 N N . PRO A 1 99 ? -4.405 -1.125 -12.601 1.00 94.88 99 PRO A N 1
ATOM 738 C CA . PRO A 1 99 ? -3.349 -1.617 -13.496 1.00 94.88 99 PRO A CA 1
ATOM 739 C C . PRO A 1 99 ? -1.970 -1.745 -12.839 1.00 94.88 99 PRO A C 1
ATOM 741 O O . PRO A 1 99 ? -1.138 -2.510 -13.315 1.00 94.88 99 PRO A O 1
ATOM 744 N N . ALA A 1 100 ? -1.717 -1.015 -11.750 1.00 96.94 100 ALA A N 1
ATOM 745 C CA . ALA A 1 100 ? -0.457 -1.079 -11.019 1.00 96.94 100 ALA A CA 1
ATOM 746 C C . ALA A 1 100 ? -0.415 -2.226 -9.987 1.00 96.94 100 ALA A C 1
ATOM 748 O O . ALA A 1 100 ? 0.673 -2.576 -9.532 1.00 96.94 100 ALA A O 1
ATOM 749 N N . ILE A 1 101 ? -1.555 -2.849 -9.645 1.00 98.12 101 ILE A N 1
ATOM 750 C CA . ILE A 1 101 ? -1.638 -3.916 -8.629 1.00 98.12 101 ILE A CA 1
ATOM 751 C C . ILE A 1 101 ? -0.778 -5.139 -8.983 1.00 98.12 101 ILE A C 1
ATOM 753 O O . ILE A 1 101 ? -0.005 -5.555 -8.122 1.00 98.12 101 ILE A O 1
ATOM 757 N N . PRO A 1 102 ? -0.810 -5.698 -10.212 1.00 97.94 102 PRO A N 1
ATOM 758 C CA . PRO A 1 102 ? 0.020 -6.860 -10.542 1.00 97.94 102 PRO A CA 1
ATOM 759 C C . PRO A 1 102 ? 1.518 -6.583 -10.371 1.00 97.94 102 PRO A C 1
ATOM 761 O O . PRO A 1 102 ? 2.263 -7.442 -9.906 1.00 97.94 102 PRO A O 1
ATOM 764 N N . HIS A 1 103 ? 1.953 -5.362 -10.690 1.00 97.56 103 HIS A N 1
ATOM 765 C CA . HIS A 1 103 ? 3.336 -4.936 -10.496 1.00 97.56 103 HIS A CA 1
ATOM 766 C C . HIS A 1 103 ? 3.654 -4.765 -9.007 1.00 97.56 103 HIS A C 1
ATOM 768 O O . HIS A 1 103 ? 4.650 -5.307 -8.536 1.00 97.56 103 HIS A O 1
ATOM 774 N N . ALA A 1 104 ? 2.788 -4.084 -8.249 1.00 97.75 104 ALA A N 1
ATOM 775 C CA . ALA A 1 104 ? 2.943 -3.916 -6.804 1.00 97.75 104 ALA A CA 1
ATOM 776 C C . ALA A 1 104 ? 3.032 -5.268 -6.083 1.00 97.75 104 ALA A C 1
ATOM 778 O O . ALA A 1 104 ? 3.902 -5.457 -5.243 1.00 97.75 104 ALA A O 1
ATOM 779 N N . ARG A 1 105 ? 2.193 -6.235 -6.469 1.00 98.19 105 ARG A N 1
ATOM 780 C CA . ARG A 1 105 ? 2.192 -7.599 -5.931 1.00 98.19 105 ARG A CA 1
ATOM 781 C C . ARG A 1 105 ? 3.511 -8.323 -6.179 1.00 98.19 105 ARG A C 1
ATOM 783 O O . ARG A 1 105 ? 4.059 -8.917 -5.257 1.00 98.19 105 ARG A O 1
ATOM 790 N N . VAL A 1 106 ? 4.029 -8.271 -7.408 1.00 97.81 106 VAL A N 1
ATOM 791 C CA . VAL A 1 106 ? 5.319 -8.889 -7.760 1.00 97.81 106 VAL A CA 1
ATOM 792 C C . VAL A 1 106 ? 6.454 -8.300 -6.918 1.00 97.81 106 VAL A C 1
ATOM 794 O O . VAL A 1 106 ? 7.290 -9.044 -6.412 1.00 97.81 106 VAL A O 1
ATOM 797 N N . TRP A 1 107 ? 6.448 -6.984 -6.708 1.00 97.62 107 TRP A N 1
ATOM 798 C CA . TRP A 1 107 ? 7.436 -6.319 -5.863 1.00 97.62 107 TRP A CA 1
ATOM 799 C C . TRP A 1 107 ? 7.258 -6.616 -4.370 1.00 97.62 107 TRP A C 1
ATOM 801 O O . TRP A 1 107 ? 8.250 -6.873 -3.702 1.00 97.62 107 TRP A O 1
ATOM 811 N N . ALA A 1 108 ? 6.029 -6.639 -3.852 1.00 96.94 108 ALA A N 1
ATOM 812 C CA . ALA A 1 108 ? 5.746 -6.965 -2.454 1.00 96.94 108 ALA A CA 1
ATOM 813 C C . ALA A 1 108 ? 6.148 -8.406 -2.101 1.00 96.94 108 ALA A C 1
ATOM 815 O O . ALA A 1 108 ? 6.679 -8.646 -1.024 1.00 96.94 108 ALA A O 1
ATOM 816 N N . LEU A 1 109 ? 5.953 -9.356 -3.023 1.00 96.94 109 LEU A N 1
ATOM 817 C CA . LEU A 1 109 ? 6.387 -10.746 -2.847 1.00 96.94 109 LEU A CA 1
ATOM 818 C C . LEU A 1 109 ? 7.913 -10.898 -2.868 1.00 96.94 109 LEU A C 1
ATOM 820 O O . LEU A 1 109 ? 8.449 -11.725 -2.135 1.00 96.94 109 LEU A O 1
ATOM 824 N N . ALA A 1 110 ? 8.605 -10.136 -3.718 1.00 95.81 110 ALA A N 1
ATOM 825 C CA . ALA A 1 110 ? 10.063 -10.183 -3.812 1.00 95.81 110 ALA A CA 1
ATOM 826 C C . ALA A 1 110 ? 10.748 -9.441 -2.653 1.00 95.81 110 ALA A C 1
ATOM 828 O O . ALA A 1 110 ? 11.761 -9.910 -2.144 1.00 95.81 110 ALA A O 1
ATOM 829 N N . HIS A 1 111 ? 10.164 -8.320 -2.220 1.00 95.75 111 HIS A N 1
ATOM 830 C CA . HIS A 1 111 ? 10.714 -7.410 -1.213 1.00 95.75 111 HIS A CA 1
ATOM 831 C C . HIS A 1 111 ? 9.680 -7.054 -0.135 1.00 95.75 111 HIS A C 1
ATOM 833 O O . HIS A 1 111 ? 9.251 -5.898 -0.063 1.00 95.75 111 HIS A O 1
ATOM 839 N N . PRO A 1 112 ? 9.277 -7.998 0.742 1.00 94.94 112 PRO A N 1
ATOM 840 C CA . PRO A 1 112 ? 8.274 -7.732 1.778 1.00 94.94 112 PRO A CA 1
ATOM 841 C C . PRO A 1 112 ? 8.628 -6.555 2.698 1.00 94.94 112 PRO A C 1
ATOM 843 O O . PRO A 1 112 ? 7.742 -5.830 3.145 1.00 94.94 112 PRO A O 1
ATOM 846 N N . TRP A 1 113 ? 9.920 -6.312 2.937 1.00 93.44 113 TRP A N 1
ATOM 847 C CA . TRP A 1 113 ? 10.443 -5.209 3.754 1.00 93.44 113 TRP A CA 1
ATOM 848 C C . TRP A 1 113 ? 10.091 -3.806 3.210 1.00 93.44 113 TRP A C 1
ATOM 850 O O . TRP A 1 113 ? 10.131 -2.827 3.957 1.00 93.44 113 TRP A O 1
ATOM 860 N N . LEU A 1 114 ? 9.640 -3.692 1.951 1.00 94.69 114 LEU A N 1
ATOM 861 C CA . LEU A 1 114 ? 9.045 -2.472 1.385 1.00 94.69 114 LEU A CA 1
ATOM 862 C C . LEU A 1 114 ? 7.624 -2.184 1.912 1.00 94.69 114 LEU A C 1
ATOM 864 O O . LEU A 1 114 ? 6.922 -1.326 1.374 1.00 94.69 114 LEU A O 1
ATOM 868 N N . GLY A 1 115 ? 7.163 -2.856 2.969 1.00 94.31 115 GLY A N 1
ATOM 869 C CA . GLY A 1 115 ? 5.805 -2.696 3.484 1.00 94.31 115 GLY A CA 1
ATOM 870 C C . GLY A 1 115 ? 5.424 -1.260 3.837 1.00 94.31 115 GLY A C 1
ATOM 871 O O . GLY A 1 115 ? 4.333 -0.818 3.477 1.00 94.31 115 GLY A O 1
ATOM 872 N N . SER A 1 116 ? 6.334 -0.488 4.437 1.00 93.56 116 SER A N 1
ATOM 873 C CA . SER A 1 116 ? 6.100 0.940 4.704 1.00 93.56 116 SER A CA 1
ATOM 874 C C . SER A 1 116 ? 5.927 1.754 3.414 1.00 93.56 116 SER A C 1
ATOM 876 O O . SER A 1 116 ? 5.053 2.619 3.335 1.00 93.56 116 SER A O 1
ATOM 878 N N . HIS A 1 117 ? 6.701 1.432 2.374 1.00 94.06 117 HIS A N 1
ATOM 879 C CA . HIS A 1 117 ? 6.611 2.058 1.058 1.00 94.06 117 HIS A CA 1
ATOM 880 C C . HIS A 1 117 ? 5.238 1.805 0.416 1.00 94.06 117 HIS A C 1
ATOM 882 O O . HIS A 1 117 ? 4.557 2.750 0.009 1.00 94.06 117 HIS A O 1
ATOM 888 N N . PHE A 1 118 ? 4.786 0.547 0.394 1.00 96.31 118 PHE A N 1
ATOM 889 C CA . PHE A 1 118 ? 3.488 0.172 -0.174 1.00 96.31 118 PHE A CA 1
ATOM 890 C C . PHE A 1 118 ? 2.299 0.673 0.653 1.00 96.31 118 PHE A C 1
ATOM 892 O O . PHE A 1 118 ? 1.284 1.077 0.077 1.00 96.31 118 PHE A O 1
ATOM 899 N N . ALA A 1 119 ? 2.411 0.693 1.982 1.00 95.69 119 ALA A N 1
ATOM 900 C CA . ALA A 1 119 ? 1.374 1.208 2.873 1.00 95.69 119 ALA A CA 1
ATOM 901 C C . ALA A 1 119 ? 1.119 2.708 2.658 1.00 95.69 119 ALA A C 1
ATOM 903 O O . ALA A 1 119 ? -0.034 3.142 2.636 1.00 95.69 119 ALA A O 1
ATOM 904 N N . ASN A 1 120 ? 2.178 3.494 2.437 1.00 92.88 120 ASN A N 1
ATOM 905 C CA . ASN A 1 120 ? 2.086 4.949 2.292 1.00 92.88 120 ASN A CA 1
ATOM 906 C C . ASN A 1 120 ? 1.289 5.411 1.066 1.00 92.88 120 ASN A C 1
ATOM 908 O O . ASN A 1 120 ? 0.771 6.525 1.070 1.00 92.88 120 ASN A O 1
ATOM 912 N N . GLY A 1 121 ? 1.165 4.587 0.024 1.00 90.88 121 GLY A N 1
ATOM 913 C CA . GLY A 1 121 ? 0.398 4.951 -1.169 1.00 90.88 121 GLY A CA 1
ATOM 914 C C . GLY A 1 121 ? -0.936 4.229 -1.328 1.00 90.88 121 GLY A C 1
ATOM 915 O O . GLY A 1 121 ? -1.531 4.348 -2.394 1.00 90.88 121 GLY A O 1
ATOM 916 N N . TRP A 1 122 ? -1.434 3.521 -0.305 1.00 95.38 122 TRP A N 1
ATOM 917 C CA . TRP A 1 122 ? -2.684 2.745 -0.383 1.00 95.38 122 TRP A CA 1
ATOM 918 C C . TRP A 1 122 ? -3.886 3.557 -0.898 1.00 95.38 122 TRP A C 1
ATOM 920 O O . TRP A 1 122 ? -4.705 3.040 -1.652 1.00 95.38 122 TRP A O 1
ATOM 930 N N . GLU A 1 123 ? -3.973 4.848 -0.566 1.00 93.94 123 GLU A N 1
ATOM 931 C CA . GLU A 1 123 ? -5.042 5.753 -1.033 1.00 93.94 123 GLU A CA 1
ATOM 932 C C . GLU A 1 123 ? -5.144 5.883 -2.564 1.00 93.94 123 GLU A C 1
ATOM 934 O O . GLU A 1 123 ? -6.174 6.306 -3.086 1.00 93.94 123 GLU A O 1
ATOM 939 N N . ARG A 1 124 ? -4.089 5.511 -3.296 1.00 94.25 124 ARG A N 1
ATOM 940 C CA . ARG A 1 124 ? -4.021 5.593 -4.760 1.00 94.25 124 ARG A CA 1
ATOM 941 C C . ARG A 1 124 ? -4.571 4.351 -5.456 1.00 94.25 124 ARG A C 1
ATOM 943 O O . ARG A 1 124 ? -4.629 4.328 -6.683 1.00 94.25 124 ARG A O 1
ATOM 950 N N . PHE A 1 125 ? -4.951 3.318 -4.708 1.00 97.62 125 PHE A N 1
ATOM 951 C CA . PHE A 1 125 ? -5.349 2.019 -5.244 1.00 97.62 125 PHE A CA 1
ATOM 952 C C . PHE A 1 125 ? -6.775 1.644 -4.824 1.00 97.62 125 PHE A C 1
ATOM 954 O O . PHE A 1 125 ? -7.261 2.123 -3.797 1.00 97.62 125 PHE A O 1
ATOM 961 N N . PRO A 1 126 ? -7.458 0.759 -5.579 1.00 97.69 126 PRO A N 1
ATOM 962 C CA . PRO A 1 126 ? -8.665 0.085 -5.112 1.00 97.69 126 PRO A CA 1
ATOM 963 C C . PRO A 1 126 ? -8.409 -0.575 -3.743 1.00 97.69 126 PRO A C 1
ATOM 965 O O . PRO A 1 126 ? -7.607 -1.508 -3.669 1.00 97.69 126 PRO A O 1
ATOM 968 N N . PRO A 1 127 ? -9.054 -0.117 -2.649 1.00 97.31 127 PRO A N 1
ATOM 969 C CA . PRO A 1 127 ? -8.622 -0.488 -1.301 1.00 97.31 127 PRO A CA 1
ATOM 970 C C . PRO A 1 127 ? -8.679 -1.984 -1.009 1.00 97.31 127 PRO A C 1
ATOM 972 O O . PRO A 1 127 ? -7.804 -2.511 -0.331 1.00 97.31 127 PRO A O 1
ATOM 975 N N . GLU A 1 128 ? -9.713 -2.637 -1.534 1.00 97.12 128 GLU A N 1
ATOM 976 C CA . GLU A 1 128 ? -9.998 -4.056 -1.350 1.00 97.12 128 GLU A CA 1
ATOM 977 C C . GLU A 1 128 ? -8.935 -4.940 -2.015 1.00 97.12 128 GLU A C 1
ATOM 979 O O . GLU A 1 128 ? -8.267 -5.713 -1.334 1.00 97.12 128 GLU A O 1
ATOM 984 N N . GLU A 1 129 ? -8.751 -4.782 -3.328 1.00 98.06 129 GLU A N 1
ATOM 985 C CA . GLU A 1 129 ? -7.788 -5.556 -4.121 1.00 98.06 129 GLU A CA 1
ATOM 986 C C . GLU A 1 129 ? -6.359 -5.307 -3.633 1.00 98.06 129 GLU A C 1
ATOM 988 O O . GLU A 1 129 ? -5.595 -6.244 -3.440 1.00 98.06 129 GLU A O 1
ATOM 993 N N . TYR A 1 130 ? -6.008 -4.051 -3.343 1.00 98.38 130 TYR A N 1
ATOM 994 C CA . TYR A 1 130 ? -4.661 -3.706 -2.894 1.00 98.38 130 TYR A CA 1
ATOM 995 C C . TYR A 1 130 ? -4.324 -4.278 -1.512 1.00 98.38 130 TYR A C 1
ATOM 997 O O . TYR A 1 130 ? -3.196 -4.714 -1.281 1.00 98.38 130 TYR A O 1
ATOM 1005 N N . ALA A 1 131 ? -5.290 -4.315 -0.588 1.00 97.94 131 ALA A N 1
ATOM 1006 C CA . ALA A 1 131 ? -5.072 -4.940 0.712 1.00 97.94 131 ALA A CA 1
ATOM 1007 C C . ALA A 1 131 ? -4.825 -6.448 0.574 1.00 97.94 131 ALA A C 1
ATOM 1009 O O . ALA A 1 131 ? -3.872 -6.960 1.154 1.00 97.94 131 ALA A O 1
ATOM 1010 N N . ALA A 1 132 ? -5.652 -7.131 -0.223 1.00 98.00 132 ALA A N 1
ATOM 1011 C CA . ALA A 1 132 ? -5.587 -8.578 -0.407 1.00 98.00 132 ALA A CA 1
ATOM 1012 C C . ALA A 1 132 ? -4.373 -9.040 -1.229 1.00 98.00 132 ALA A C 1
ATOM 1014 O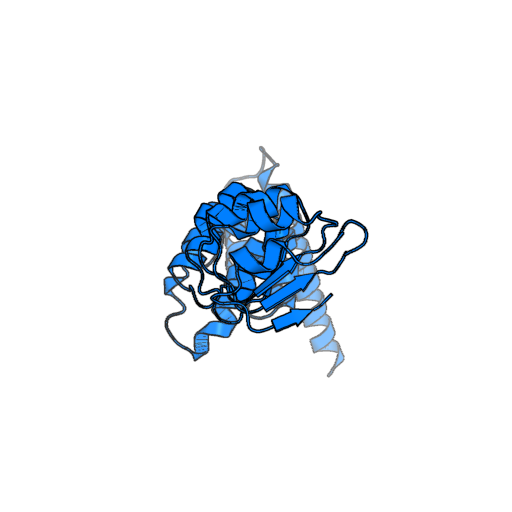 O . ALA A 1 132 ? -3.785 -10.073 -0.924 1.00 98.00 132 ALA A O 1
ATOM 1015 N N . GLU A 1 133 ? -4.007 -8.298 -2.275 1.00 98.25 133 GLU A N 1
ATOM 1016 C CA . GLU A 1 133 ? -2.992 -8.725 -3.246 1.00 98.25 133 GLU A CA 1
ATOM 1017 C C . GLU A 1 133 ? -1.610 -8.111 -3.032 1.00 98.25 133 GLU A C 1
ATOM 1019 O O . GLU A 1 133 ? -0.638 -8.619 -3.587 1.00 98.25 133 GLU A O 1
ATOM 1024 N N . VAL A 1 134 ? -1.500 -7.019 -2.272 1.00 98.31 134 VAL A N 1
ATOM 1025 C CA . VAL A 1 134 ? -0.223 -6.317 -2.066 1.00 98.31 134 VAL A CA 1
ATOM 1026 C C . VAL A 1 134 ? 0.111 -6.254 -0.586 1.00 98.31 134 VAL A C 1
ATOM 1028 O O . VAL A 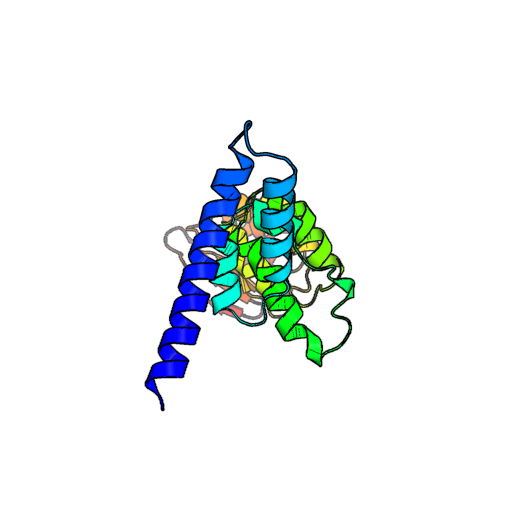1 134 ? 1.075 -6.878 -0.153 1.00 98.31 134 VAL A O 1
ATOM 1031 N N . LEU A 1 135 ? -0.696 -5.549 0.213 1.00 97.75 135 LEU A N 1
ATOM 1032 C CA . LEU A 1 135 ? -0.369 -5.309 1.624 1.00 97.75 135 LEU A CA 1
ATOM 1033 C C . LEU A 1 135 ? -0.335 -6.596 2.458 1.00 97.75 135 LEU A C 1
ATOM 1035 O O . LEU A 1 135 ? 0.466 -6.678 3.384 1.00 97.75 135 LEU A O 1
ATOM 1039 N N . ALA A 1 136 ? -1.134 -7.608 2.112 1.00 96.88 136 ALA A N 1
ATOM 1040 C CA . ALA A 1 136 ? -1.109 -8.917 2.768 1.00 96.88 136 ALA A CA 1
ATOM 1041 C C . ALA A 1 136 ? 0.213 -9.688 2.573 1.00 96.88 136 ALA A C 1
ATOM 1043 O O . ALA A 1 136 ? 0.471 -10.653 3.290 1.00 96.88 136 ALA A O 1
ATOM 1044 N N . HIS A 1 137 ? 1.047 -9.285 1.609 1.00 96.62 137 HIS A N 1
ATOM 1045 C CA . HIS A 1 137 ? 2.365 -9.873 1.352 1.00 96.62 137 HIS A CA 1
ATOM 1046 C C . HIS A 1 137 ? 3.520 -9.020 1.890 1.00 96.62 137 HIS A C 1
ATOM 1048 O O . HIS A 1 137 ? 4.671 -9.444 1.834 1.00 96.62 137 HIS A O 1
ATOM 1054 N N . CYS A 1 138 ? 3.223 -7.832 2.414 1.00 96.31 138 CYS A N 1
ATOM 1055 C CA . CYS A 1 138 ? 4.215 -6.923 2.959 1.00 96.31 138 CYS A CA 1
ATOM 1056 C C . CYS A 1 138 ? 4.567 -7.263 4.411 1.00 96.31 138 CYS A C 1
ATOM 1058 O O . CYS A 1 138 ? 3.710 -7.637 5.214 1.00 96.31 138 CYS A O 1
ATOM 1060 N N . ASP A 1 139 ? 5.815 -6.998 4.782 1.00 94.19 139 ASP A N 1
ATOM 1061 C CA . ASP A 1 139 ? 6.205 -6.851 6.174 1.00 94.19 139 ASP A CA 1
ATOM 1062 C C . ASP A 1 139 ? 5.726 -5.486 6.693 1.00 94.19 139 ASP A C 1
ATOM 1064 O O . ASP A 1 139 ? 6.320 -4.435 6.443 1.00 94.19 139 ASP A O 1
ATOM 1068 N N . LEU A 1 140 ? 4.599 -5.504 7.404 1.00 93.62 140 LEU A N 1
ATOM 1069 C CA . LEU A 1 140 ? 4.013 -4.323 8.040 1.00 93.62 140 LEU A CA 1
ATOM 1070 C C . LEU A 1 140 ? 4.479 -4.143 9.494 1.00 93.62 140 LEU A C 1
ATOM 1072 O O . LEU A 1 140 ? 3.934 -3.294 10.209 1.00 93.62 140 LEU A O 1
ATOM 1076 N N . GLN A 1 141 ? 5.485 -4.901 9.949 1.00 87.38 141 GLN A N 1
ATOM 1077 C CA . GLN A 1 141 ? 6.091 -4.698 11.261 1.00 87.38 141 GLN A CA 1
ATOM 1078 C C . GLN A 1 141 ? 6.689 -3.286 11.311 1.00 87.38 141 GLN A C 1
ATOM 1080 O O . GLN A 1 141 ? 7.408 -2.855 10.410 1.00 87.38 141 GLN A O 1
ATOM 1085 N N . ARG A 1 142 ? 6.369 -2.523 12.361 1.00 88.38 142 ARG A N 1
ATOM 1086 C CA . ARG A 1 142 ? 6.756 -1.105 12.531 1.00 88.38 142 ARG A CA 1
ATOM 1087 C C . ARG A 1 142 ? 6.124 -0.117 11.536 1.00 88.38 142 ARG A C 1
ATOM 1089 O O . ARG A 1 142 ? 6.502 1.053 11.526 1.00 88.38 142 ARG A O 1
ATOM 1096 N N . THR A 1 143 ? 5.152 -0.539 10.726 1.00 94.12 143 THR A N 1
ATOM 1097 C CA . THR A 1 143 ? 4.452 0.355 9.792 1.00 94.12 143 THR A CA 1
ATOM 1098 C C . THR A 1 143 ? 3.147 0.868 10.398 1.00 94.12 143 THR A C 1
ATOM 1100 O O . THR A 1 143 ? 2.312 0.090 10.858 1.00 94.12 143 THR A O 1
ATOM 1103 N N . VAL A 1 144 ? 2.947 2.190 10.370 1.00 95.06 144 VAL A N 1
ATOM 1104 C CA . VAL A 1 144 ? 1.664 2.812 10.729 1.00 95.06 144 VAL A CA 1
ATOM 1105 C C . VAL A 1 144 ? 0.788 2.886 9.481 1.00 95.06 144 VAL A C 1
ATOM 1107 O O . VAL A 1 144 ? 0.986 3.742 8.617 1.00 95.06 144 VAL A O 1
ATOM 1110 N N . LEU A 1 145 ? -0.201 2.002 9.382 1.00 96.44 145 LEU A N 1
ATOM 1111 C CA . LEU A 1 145 ? -1.118 1.969 8.249 1.00 96.44 145 LEU A CA 1
ATOM 1112 C C . LEU A 1 145 ? -2.197 3.047 8.415 1.00 96.44 145 LEU A C 1
ATOM 1114 O O . LEU A 1 145 ? -2.943 3.069 9.396 1.00 96.44 145 LEU A O 1
ATOM 1118 N N . THR A 1 146 ? -2.278 3.969 7.457 1.00 96.12 146 THR A N 1
ATOM 1119 C CA . THR A 1 146 ? -3.287 5.036 7.470 1.00 96.12 146 THR A CA 1
ATOM 1120 C C . THR A 1 146 ? -4.574 4.565 6.797 1.00 96.12 146 THR A C 1
ATOM 1122 O O . THR A 1 146 ? -4.551 4.127 5.651 1.00 96.12 146 THR A O 1
ATOM 1125 N N . VAL A 1 147 ? -5.703 4.721 7.490 1.00 96.25 147 VAL A N 1
ATOM 1126 C CA . VAL A 1 147 ? -7.051 4.442 6.979 1.00 96.25 147 VAL A CA 1
ATOM 1127 C C . VAL A 1 147 ? -7.832 5.751 6.931 1.00 96.25 147 VAL A C 1
ATOM 1129 O O . VAL A 1 147 ? -8.171 6.339 7.962 1.00 96.25 147 VAL A O 1
ATOM 1132 N N . SER A 1 148 ? -8.113 6.212 5.718 1.00 93.31 148 SER A N 1
ATOM 1133 C CA . SER A 1 148 ? -8.718 7.518 5.441 1.00 93.31 148 SER A CA 1
ATOM 1134 C C . SER A 1 148 ? -10.164 7.433 4.955 1.00 93.31 148 SER A C 1
ATOM 1136 O O . SER A 1 148 ? -10.872 8.438 5.001 1.00 93.31 148 SER A O 1
ATOM 1138 N N . ASP A 1 149 ? -10.630 6.258 4.524 1.00 93.81 149 ASP A N 1
ATOM 1139 C CA . ASP A 1 149 ? -12.006 6.044 4.071 1.00 93.81 149 ASP A CA 1
ATOM 1140 C C . ASP A 1 149 ? -12.615 4.702 4.532 1.00 93.81 149 ASP A C 1
ATOM 1142 O O . ASP A 1 149 ? -11.937 3.783 4.997 1.00 93.81 149 ASP A O 1
ATOM 1146 N N . ARG A 1 150 ? -13.945 4.585 4.421 1.00 94.25 150 ARG A N 1
ATOM 1147 C CA . ARG A 1 150 ? -14.683 3.384 4.851 1.00 94.25 150 ARG A CA 1
ATOM 1148 C C . ARG A 1 150 ? -14.403 2.144 3.991 1.00 94.25 150 ARG A C 1
ATOM 1150 O O . ARG A 1 150 ? -14.650 1.036 4.460 1.00 94.25 150 ARG A O 1
ATOM 1157 N N . LYS A 1 151 ? -13.940 2.294 2.746 1.00 95.56 151 LYS A N 1
ATOM 1158 C CA . LYS A 1 151 ? -13.551 1.160 1.892 1.00 95.56 151 LYS A CA 1
ATOM 1159 C C . LYS A 1 151 ? -12.231 0.569 2.391 1.00 95.56 151 LYS A C 1
ATOM 1161 O O . LYS A 1 151 ? -12.167 -0.642 2.562 1.00 95.56 151 LYS A O 1
ATOM 1166 N N . GLN A 1 152 ? -11.245 1.407 2.723 1.00 95.81 152 GLN A N 1
ATOM 1167 C CA . GLN A 1 152 ? -10.005 0.981 3.387 1.00 95.81 152 GLN A CA 1
ATOM 1168 C C . GLN A 1 152 ? -10.289 0.312 4.735 1.00 95.81 152 GLN A C 1
ATOM 1170 O O . GLN A 1 152 ? -9.757 -0.759 5.008 1.00 95.81 152 GLN A O 1
ATOM 1175 N N . LEU A 1 153 ? -11.203 0.872 5.538 1.00 95.25 153 LEU A N 1
ATOM 1176 C CA . LEU A 1 153 ? -11.600 0.269 6.815 1.00 95.25 153 LEU A CA 1
ATOM 1177 C C . LEU A 1 153 ? -12.153 -1.155 6.635 1.00 95.25 153 LEU A C 1
ATOM 1179 O O . LEU A 1 153 ? -11.796 -2.059 7.379 1.00 95.25 153 LEU A O 1
ATOM 1183 N N . ARG A 1 154 ? -13.004 -1.374 5.623 1.00 94.69 154 ARG A N 1
ATOM 1184 C CA . ARG A 1 154 ? -13.540 -2.709 5.300 1.00 94.69 154 ARG A CA 1
ATOM 1185 C C . ARG A 1 154 ? -12.463 -3.666 4.796 1.00 94.69 154 ARG A C 1
ATOM 1187 O O . ARG A 1 154 ? -12.572 -4.864 5.049 1.00 94.69 154 ARG A O 1
ATOM 1194 N N . ALA A 1 155 ? -11.474 -3.153 4.073 1.00 96.44 155 ALA A N 1
ATOM 1195 C CA . ALA A 1 155 ? -10.385 -3.934 3.502 1.00 96.44 155 ALA A CA 1
ATOM 1196 C C . ALA A 1 155 ? -9.375 -4.426 4.558 1.00 96.44 155 ALA A C 1
ATOM 1198 O O . ALA A 1 155 ? -8.627 -5.359 4.277 1.00 96.44 155 ALA A O 1
ATOM 1199 N N . LEU A 1 156 ? -9.408 -3.893 5.790 1.00 94.94 156 LEU A N 1
ATOM 1200 C CA . LEU A 1 156 ? -8.600 -4.394 6.913 1.00 94.94 156 LEU A CA 1
ATOM 1201 C C . LEU A 1 156 ? -8.819 -5.882 7.215 1.00 94.94 156 LEU A C 1
ATOM 1203 O O . LEU A 1 156 ? -7.924 -6.513 7.758 1.00 94.94 156 LEU A O 1
ATOM 1207 N N . ARG A 1 157 ? -9.951 -6.475 6.806 1.00 94.50 157 ARG A N 1
ATOM 1208 C CA . ARG A 1 157 ? -10.191 -7.925 6.938 1.00 94.50 157 ARG A CA 1
ATOM 1209 C C . ARG A 1 157 ? -9.132 -8.803 6.257 1.00 94.50 157 ARG A C 1
ATOM 1211 O O . ARG A 1 157 ? -9.011 -9.971 6.600 1.00 94.50 157 ARG A O 1
ATOM 1218 N N . HIS A 1 158 ? -8.394 -8.255 5.289 1.00 95.69 158 HIS A N 1
ATOM 1219 C CA . HIS A 1 158 ? -7.285 -8.940 4.611 1.00 95.69 158 HIS A CA 1
ATOM 1220 C C . HIS A 1 158 ? -5.955 -8.818 5.356 1.00 95.69 158 HIS A C 1
ATOM 1222 O O . HIS A 1 158 ? -4.985 -9.471 4.988 1.00 95.69 158 HIS A O 1
ATOM 1228 N N . LEU A 1 159 ? -5.904 -7.979 6.392 1.00 94.75 159 LEU A N 1
ATOM 1229 C CA . LEU A 1 159 ? -4.711 -7.631 7.157 1.00 94.75 159 LEU A CA 1
ATOM 1230 C C . LEU A 1 159 ? -4.935 -7.988 8.637 1.00 94.75 159 LEU A C 1
ATOM 1232 O O . LEU A 1 159 ? -5.103 -7.095 9.468 1.00 94.75 159 LEU A O 1
ATOM 1236 N N . PRO A 1 160 ? -4.938 -9.287 8.995 1.00 90.00 160 PRO A N 1
ATOM 1237 C CA . PRO A 1 160 ? -5.283 -9.739 10.347 1.00 90.00 160 PRO A CA 1
ATOM 1238 C C . PRO A 1 160 ? -4.277 -9.291 11.419 1.00 90.00 160 PRO A C 1
ATOM 1240 O O . PRO A 1 160 ? -4.573 -9.342 12.611 1.00 90.00 160 PRO A O 1
ATOM 1243 N N . SER A 1 161 ? -3.079 -8.859 11.017 1.00 91.19 161 SER A N 1
ATOM 1244 C CA . SER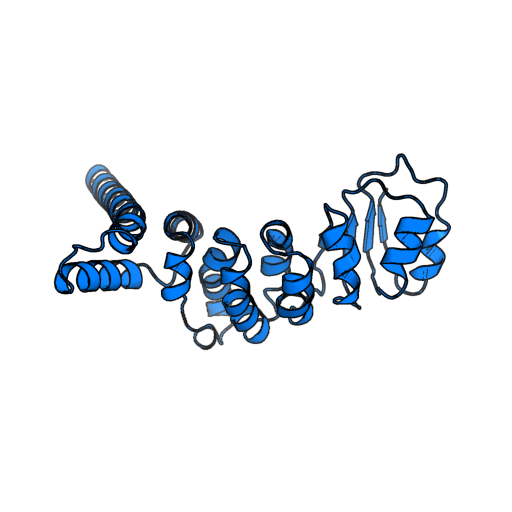 A 1 161 ? -2.054 -8.341 11.917 1.00 91.19 161 SER A CA 1
ATOM 1245 C C . SER A 1 161 ? -1.382 -7.125 11.298 1.00 91.19 161 SER A C 1
ATOM 1247 O O . SER A 1 161 ? -0.795 -7.212 10.221 1.00 91.19 161 SER A O 1
ATOM 1249 N N . VAL A 1 162 ? -1.424 -6.002 12.006 1.00 94.00 162 VAL A N 1
ATOM 1250 C CA . VAL A 1 162 ? -0.761 -4.749 11.629 1.00 94.00 162 VAL A CA 1
ATOM 1251 C C . VAL A 1 162 ? -0.072 -4.172 12.854 1.00 94.00 162 VAL A C 1
ATOM 1253 O O . VAL A 1 162 ? -0.560 -4.324 13.965 1.00 94.00 162 VAL A O 1
ATOM 1256 N N . PHE A 1 163 ? 1.063 -3.501 12.682 1.00 94.88 163 PHE A N 1
ATOM 1257 C CA . PHE A 1 163 ? 1.758 -2.910 13.825 1.00 94.88 163 PHE A CA 1
ATOM 1258 C C . PHE A 1 163 ? 0.930 -1.787 14.461 1.00 94.88 163 PHE A C 1
ATOM 1260 O O . PHE A 1 163 ? 0.616 -1.821 15.652 1.00 94.88 163 PHE A O 1
ATOM 1267 N N . ALA A 1 164 ? 0.515 -0.812 13.652 1.00 95.56 164 ALA A N 1
ATOM 1268 C CA . ALA A 1 164 ? -0.336 0.265 14.122 1.00 95.56 164 ALA A CA 1
ATOM 1269 C C . ALA A 1 164 ? -1.283 0.792 13.042 1.00 95.56 164 ALA A C 1
ATOM 1271 O O . ALA A 1 164 ? -0.964 0.774 11.853 1.00 95.56 164 ALA A O 1
ATOM 1272 N N . LEU A 1 165 ? -2.430 1.315 13.475 1.00 96.44 165 LEU A N 1
ATOM 1273 C CA . LEU A 1 165 ? -3.435 1.947 12.624 1.00 96.44 165 LEU A CA 1
ATOM 1274 C C . LEU A 1 165 ? -3.580 3.431 12.951 1.00 96.44 165 LEU A C 1
ATOM 1276 O O . LEU A 1 165 ? -3.740 3.808 14.107 1.00 96.44 165 LEU A O 1
ATOM 1280 N N . SER A 1 166 ? -3.603 4.268 11.916 1.00 96.31 166 SER A N 1
ATOM 1281 C CA . SER A 1 166 ? -3.960 5.685 12.005 1.00 96.31 166 SER A CA 1
ATOM 1282 C C . SER A 1 166 ? -5.290 5.919 11.298 1.00 96.31 166 SER A C 1
ATOM 1284 O O . SER A 1 166 ? -5.358 5.923 10.068 1.00 96.31 166 SER A O 1
ATOM 1286 N N . LEU A 1 167 ? -6.363 6.085 12.072 1.00 95.88 167 LEU A N 1
ATOM 1287 C CA . LEU A 1 167 ? -7.721 6.255 11.563 1.00 95.88 167 LEU A CA 1
ATOM 1288 C C . LEU A 1 167 ? -8.033 7.749 11.405 1.00 95.88 167 LEU A C 1
ATOM 1290 O O . LEU A 1 167 ? -8.123 8.491 12.382 1.00 95.88 167 LEU A O 1
ATOM 1294 N N . ARG A 1 168 ? -8.230 8.201 10.161 1.00 94.31 168 ARG A N 1
ATOM 1295 C CA . ARG A 1 168 ? -8.579 9.601 9.818 1.00 94.31 168 ARG A CA 1
ATOM 1296 C C . ARG A 1 168 ? -10.077 9.813 9.572 1.00 94.31 168 ARG A C 1
ATOM 1298 O O . ARG A 1 168 ? -10.498 10.816 8.981 1.00 94.31 168 ARG A O 1
ATOM 1305 N N . LEU A 1 169 ? -10.879 8.862 10.035 1.00 92.19 169 LEU A N 1
ATOM 1306 C CA . LEU A 1 169 ? -12.333 8.816 9.932 1.00 92.19 169 LEU A CA 1
ATOM 1307 C C . LEU A 1 169 ? -12.960 9.088 11.288 1.00 92.19 169 LEU A C 1
ATOM 1309 O O . LEU A 1 169 ? -12.427 8.670 12.307 1.00 92.19 169 LEU A O 1
ATOM 1313 N N . ASP A 1 170 ? -14.122 9.730 11.272 1.00 92.25 170 ASP A N 1
ATOM 1314 C CA . ASP A 1 170 ? -14.924 9.919 12.476 1.00 92.25 170 ASP A CA 1
ATOM 1315 C C . ASP A 1 170 ? -15.887 8.733 12.657 1.00 92.25 170 ASP A C 1
ATOM 1317 O O . ASP A 1 170 ? -16.928 8.631 11.987 1.00 92.25 170 ASP A O 1
ATOM 1321 N N . LEU A 1 171 ? -15.480 7.790 13.506 1.00 91.75 171 LEU A N 1
ATOM 1322 C CA . LEU A 1 171 ? -16.142 6.505 13.726 1.00 91.75 171 LEU A CA 1
ATOM 1323 C C . LEU A 1 171 ? -16.758 6.455 15.126 1.00 91.75 171 LEU A C 1
ATOM 1325 O O . LEU A 1 171 ? -16.176 6.935 16.093 1.00 91.75 171 LEU A O 1
ATOM 1329 N N . SER A 1 172 ? -17.935 5.844 15.227 1.00 92.56 172 SER A N 1
ATOM 1330 C CA . SER A 1 172 ? -18.533 5.486 16.519 1.00 92.56 172 SER A CA 1
ATOM 1331 C C . SER A 1 172 ? -17.841 4.271 17.148 1.00 92.56 172 SER A C 1
ATOM 1333 O O . SER A 1 172 ? -17.227 3.471 16.438 1.00 92.56 172 SER A O 1
ATOM 1335 N N . ASP A 1 173 ? -18.020 4.067 18.458 1.00 90.62 173 ASP A N 1
ATOM 1336 C CA . ASP A 1 173 ? -17.572 2.864 19.177 1.00 90.62 173 ASP A CA 1
ATOM 1337 C C . ASP A 1 173 ? -17.960 1.560 18.454 1.00 90.62 173 ASP A C 1
ATOM 1339 O O . ASP A 1 173 ? -17.143 0.655 18.300 1.00 90.62 173 ASP A O 1
ATOM 1343 N N . ALA A 1 174 ? -19.202 1.468 17.966 1.00 90.44 174 ALA A N 1
ATOM 1344 C CA . ALA A 1 174 ? -19.701 0.278 17.279 1.00 90.44 174 ALA A CA 1
ATOM 1345 C C . ALA A 1 174 ? -19.009 0.046 15.923 1.00 90.44 174 ALA A C 1
ATOM 1347 O O . ALA A 1 174 ? -18.695 -1.094 15.580 1.00 90.44 174 ALA A O 1
ATOM 1348 N N . GLU A 1 175 ? -18.749 1.114 15.158 1.00 92.25 175 GLU A N 1
ATOM 1349 C CA . GLU A 1 175 ? -18.005 1.034 13.892 1.00 92.25 175 GLU A CA 1
ATOM 1350 C C . GLU A 1 175 ? -16.553 0.589 14.136 1.00 92.25 175 GLU A C 1
ATOM 1352 O O . GLU A 1 175 ? -16.050 -0.264 13.404 1.00 92.25 175 GLU A O 1
ATOM 1357 N N . LEU A 1 176 ? -15.903 1.118 15.180 1.00 91.94 176 LEU A N 1
ATOM 1358 C CA . LEU A 1 176 ? -14.546 0.728 15.576 1.00 91.94 176 LEU A CA 1
ATOM 1359 C C . LEU A 1 176 ? -14.487 -0.734 16.023 1.00 91.94 176 LEU A C 1
ATOM 1361 O O . LEU A 1 176 ? -13.678 -1.499 15.506 1.00 91.94 176 LEU A O 1
ATOM 1365 N N . GLY A 1 177 ? -15.379 -1.149 16.924 1.00 91.56 177 GLY A N 1
ATOM 1366 C CA . GLY A 1 177 ? -15.409 -2.525 17.422 1.00 91.56 177 GLY A CA 1
ATOM 1367 C C . GLY A 1 177 ? -15.713 -3.550 16.327 1.00 91.56 177 GLY A C 1
ATOM 1368 O O . GLY A 1 177 ? -15.198 -4.664 16.360 1.00 91.56 177 GLY A O 1
ATOM 1369 N N . ALA A 1 178 ? -16.520 -3.190 15.324 1.00 91.50 178 ALA A N 1
ATOM 1370 C CA . ALA A 1 178 ? -16.754 -4.049 14.167 1.00 91.50 178 ALA A CA 1
ATOM 1371 C C . ALA A 1 178 ? -15.517 -4.152 13.260 1.00 91.50 178 ALA A C 1
ATOM 1373 O O . ALA A 1 178 ? -15.181 -5.248 12.822 1.00 91.50 178 ALA A O 1
ATOM 1374 N N . ALA A 1 179 ? -14.839 -3.034 12.987 1.00 90.00 179 ALA A N 1
ATOM 1375 C CA . ALA A 1 179 ? -13.679 -3.001 12.096 1.00 90.00 179 ALA A CA 1
ATOM 1376 C C . ALA A 1 179 ? -12.415 -3.635 12.700 1.00 90.00 179 ALA A C 1
ATOM 1378 O O . ALA A 1 179 ? -11.587 -4.172 11.968 1.00 90.00 179 ALA A O 1
ATOM 1379 N N . LEU A 1 180 ? -12.258 -3.562 14.023 1.00 90.50 180 LEU A N 1
ATOM 1380 C CA . LEU A 1 180 ? -11.072 -4.040 14.738 1.00 90.50 180 LEU A CA 1
ATOM 1381 C C . LEU A 1 180 ? -11.237 -5.446 15.328 1.00 90.50 180 LEU A C 1
ATOM 1383 O O . LEU A 1 180 ? -10.321 -5.934 15.979 1.00 90.50 180 LEU A O 1
ATOM 1387 N N . ARG A 1 181 ? -12.389 -6.095 15.124 1.00 88.81 181 ARG A N 1
ATOM 1388 C CA . ARG A 1 181 ? -12.724 -7.382 15.753 1.00 88.81 181 ARG A CA 1
ATOM 1389 C C . ARG A 1 181 ? -11.690 -8.478 15.493 1.00 88.81 181 ARG A C 1
ATOM 1391 O O . ARG A 1 181 ? -11.345 -9.201 16.419 1.00 88.81 181 ARG A O 1
ATOM 1398 N N . ASP A 1 182 ? -11.225 -8.577 14.253 1.00 86.31 182 ASP A N 1
ATOM 1399 C CA . ASP A 1 182 ? -10.338 -9.649 13.784 1.00 86.31 182 ASP A CA 1
ATOM 1400 C C . ASP A 1 182 ? -8.928 -9.129 13.450 1.00 86.31 182 ASP A C 1
ATOM 1402 O O . ASP A 1 182 ? -8.142 -9.808 12.791 1.00 86.31 182 ASP A O 1
ATOM 1406 N N . THR A 1 183 ? -8.606 -7.911 13.900 1.00 89.25 183 THR A N 1
ATOM 1407 C CA . THR A 1 183 ? -7.346 -7.231 13.594 1.00 89.25 183 THR A CA 1
ATOM 1408 C C . THR A 1 183 ? -6.507 -7.118 14.856 1.00 89.25 183 THR A C 1
ATOM 1410 O O . THR A 1 183 ? -6.877 -6.426 15.805 1.00 89.25 183 THR A O 1
ATOM 1413 N N . ARG A 1 184 ? -5.336 -7.753 14.858 1.00 91.62 184 ARG A N 1
ATOM 1414 C CA . ARG A 1 184 ? -4.337 -7.582 15.912 1.00 91.62 184 ARG A CA 1
ATOM 1415 C C . ARG A 1 184 ? -3.491 -6.345 15.625 1.00 91.62 184 ARG A C 1
ATOM 1417 O O . ARG A 1 184 ? -2.945 -6.220 14.530 1.00 91.62 184 ARG A O 1
ATOM 1424 N N . LEU A 1 185 ? -3.362 -5.462 16.615 1.00 94.88 185 LEU A N 1
ATOM 1425 C CA . LEU A 1 185 ? -2.505 -4.277 16.531 1.00 94.88 185 LEU A CA 1
ATOM 1426 C C . LEU A 1 185 ? -1.940 -3.831 17.877 1.00 94.88 185 LEU A C 1
ATOM 1428 O O . LEU A 1 185 ? -2.543 -4.094 18.917 1.00 94.88 185 LEU A O 1
ATOM 1432 N N . GLU A 1 186 ? -0.804 -3.137 17.831 1.00 95.19 186 GLU A N 1
ATOM 1433 C CA . GLU A 1 186 ? -0.112 -2.588 19.002 1.00 95.19 186 GLU A CA 1
ATOM 1434 C C . GLU A 1 186 ? -0.401 -1.097 19.197 1.00 95.19 186 GLU A C 1
ATOM 1436 O O . GLU A 1 186 ? -0.551 -0.642 20.328 1.00 95.19 186 GLU A O 1
ATOM 1441 N N . GLY A 1 187 ? -0.527 -0.335 18.109 1.00 95.19 187 GLY A N 1
ATOM 1442 C CA . GLY A 1 187 ? -0.800 1.102 18.160 1.00 95.19 187 GLY A CA 1
ATOM 1443 C C . GLY A 1 187 ? -2.104 1.497 17.477 1.00 95.19 187 GLY A C 1
ATOM 1444 O O . GLY A 1 187 ? -2.338 1.138 16.323 1.00 95.19 187 GLY A O 1
ATOM 1445 N N . LEU A 1 188 ? -2.929 2.299 18.145 1.00 96.12 188 LEU A N 1
ATOM 1446 C CA . LEU A 1 188 ? -4.120 2.908 17.560 1.00 96.12 188 LEU A CA 1
ATOM 1447 C C . LEU A 1 188 ? -4.066 4.428 17.702 1.00 96.12 188 LEU A C 1
ATOM 1449 O O . LEU A 1 188 ? -4.046 4.955 18.808 1.00 96.12 188 LEU A O 1
ATOM 1453 N N . PHE A 1 189 ? -4.091 5.129 16.574 1.00 95.44 189 PHE A N 1
ATOM 1454 C CA . PHE A 1 189 ? -4.134 6.586 16.511 1.00 95.44 189 PHE A CA 1
ATOM 1455 C C . PHE A 1 189 ? -5.477 7.013 15.921 1.00 95.44 189 PHE A C 1
ATOM 1457 O O . PHE A 1 189 ? -5.717 6.843 14.721 1.00 95.44 189 PHE A O 1
ATOM 1464 N N . LEU A 1 190 ? -6.363 7.568 16.742 1.00 94.12 190 LEU A N 1
ATOM 1465 C CA . LEU A 1 190 ? -7.618 8.154 16.288 1.00 94.12 190 LEU A CA 1
ATOM 1466 C C . LEU A 1 190 ? -7.371 9.632 15.998 1.00 94.12 190 LEU A C 1
ATOM 1468 O O . LEU A 1 190 ? -6.968 10.383 16.869 1.00 94.12 190 LEU A O 1
ATOM 1472 N N . ARG A 1 191 ? -7.570 10.067 14.750 1.00 93.62 191 ARG A N 1
ATOM 1473 C CA . ARG A 1 191 ? -7.379 11.482 14.368 1.00 93.62 191 ARG A CA 1
ATOM 1474 C C . ARG A 1 191 ? -8.675 12.286 14.380 1.00 93.62 191 ARG A C 1
ATOM 1476 O O . ARG A 1 191 ? -8.642 13.499 14.192 1.00 93.62 191 ARG A O 1
ATOM 1483 N N . LYS A 1 192 ? -9.816 11.611 14.530 1.00 88.25 192 LYS A N 1
ATOM 1484 C CA . LYS A 1 192 ? -11.151 12.206 14.649 1.00 88.25 192 LYS A CA 1
ATOM 1485 C C . LYS A 1 192 ? -11.959 11.398 15.657 1.00 88.25 192 LYS A C 1
ATOM 1487 O O . LYS A 1 192 ? -12.159 10.204 15.459 1.00 88.25 192 LYS A O 1
ATOM 1492 N N . THR A 1 193 ? -12.414 12.063 16.711 1.00 88.81 193 THR A N 1
ATOM 1493 C CA . THR A 1 193 ? -13.066 11.437 17.871 1.00 88.81 193 THR A CA 1
ATOM 1494 C C . THR A 1 193 ? -14.419 12.076 18.205 1.00 88.81 193 THR A C 1
ATOM 1496 O O . THR A 1 193 ? -14.989 11.804 19.254 1.00 88.81 193 THR A O 1
ATOM 1499 N N . SER A 1 194 ? -14.989 12.901 17.317 1.00 89.81 194 SER A N 1
ATOM 1500 C CA . SER A 1 194 ? -16.245 13.625 17.577 1.00 89.81 194 SER A CA 1
ATOM 1501 C C . SER A 1 194 ? -17.474 12.727 17.731 1.00 89.81 194 SER A C 1
ATOM 1503 O O . SER A 1 194 ? -18.430 13.125 18.394 1.00 89.81 194 SER A O 1
ATOM 1505 N N . ARG A 1 195 ? -17.473 11.528 17.141 1.00 91.50 195 ARG A N 1
ATOM 1506 C CA . ARG A 1 195 ? -18.546 10.525 17.294 1.00 91.50 195 ARG A CA 1
ATOM 1507 C C . ARG A 1 195 ? -18.233 9.447 18.328 1.00 91.50 195 ARG A C 1
ATOM 1509 O O . ARG A 1 195 ? -19.009 8.497 18.460 1.00 91.50 195 ARG A O 1
ATOM 1516 N N . LEU A 1 196 ? -17.119 9.584 19.040 1.00 88.62 196 LEU A N 1
ATOM 1517 C CA . LEU A 1 196 ? -16.712 8.656 20.078 1.00 88.62 196 LEU A CA 1
ATOM 1518 C C . LEU A 1 196 ? -17.539 8.918 21.345 1.00 88.62 196 LEU A C 1
ATOM 1520 O O . LEU A 1 196 ? -17.465 9.998 21.927 1.00 88.62 196 LEU A O 1
ATOM 1524 N N . ALA A 1 197 ? -18.345 7.941 21.758 1.00 86.00 197 ALA A N 1
ATOM 1525 C CA . ALA A 1 197 ? -19.138 8.032 22.984 1.00 86.00 197 ALA A CA 1
ATOM 1526 C C . ALA A 1 197 ? -18.394 7.422 24.183 1.00 86.00 197 ALA A C 1
ATOM 1528 O O . ALA A 1 197 ? -18.679 7.767 25.330 1.00 86.00 197 ALA A O 1
ATOM 1529 N N . GLY A 1 198 ? -17.433 6.530 23.924 1.00 87.75 198 GLY A N 1
ATOM 1530 C CA . GLY A 1 198 ? -16.578 5.922 24.933 1.00 87.75 198 GLY A CA 1
ATOM 1531 C C . GLY A 1 198 ? -15.400 5.154 24.331 1.00 87.75 198 GLY A C 1
ATOM 1532 O O . GLY A 1 198 ? -14.958 5.407 23.217 1.00 87.75 198 GLY A O 1
ATOM 1533 N N . LEU A 1 199 ? -14.853 4.214 25.102 1.00 87.06 199 LEU A N 1
ATOM 1534 C CA . LEU A 1 199 ? -13.709 3.381 24.699 1.00 87.06 199 LEU A CA 1
ATOM 1535 C C . LEU A 1 199 ? -14.044 1.884 24.745 1.00 87.06 199 LEU A C 1
ATOM 1537 O O . LEU A 1 199 ? -13.171 1.032 24.898 1.00 87.06 199 LEU A O 1
ATOM 1541 N N . SER A 1 200 ? -15.331 1.551 24.626 1.00 87.44 200 SER A N 1
ATOM 1542 C CA . SER A 1 200 ? -15.834 0.177 24.783 1.00 87.44 200 SER A CA 1
ATOM 1543 C C . SER A 1 200 ? -15.255 -0.793 23.743 1.00 87.44 200 SER A C 1
ATOM 1545 O O . SER A 1 200 ? -14.998 -1.964 24.038 1.00 87.44 200 SER A O 1
ATOM 1547 N N . PHE A 1 201 ? -14.969 -0.279 22.546 1.00 88.06 201 PHE A N 1
ATOM 1548 C CA . PHE A 1 201 ? -14.353 -1.018 21.449 1.00 88.06 201 PHE A CA 1
ATOM 1549 C C . PHE A 1 201 ? -12.935 -1.515 21.769 1.00 88.06 201 PHE A C 1
ATOM 1551 O O . PHE A 1 201 ? -12.505 -2.491 21.168 1.00 88.06 201 PHE A O 1
ATOM 1558 N N . LEU A 1 202 ? -12.213 -0.915 22.730 1.00 88.00 202 LEU A N 1
ATOM 1559 C CA . LEU A 1 202 ? -10.855 -1.356 23.084 1.00 88.00 202 LEU A CA 1
ATOM 1560 C C . LEU A 1 202 ? -10.823 -2.802 23.580 1.00 88.00 202 LEU A C 1
ATOM 1562 O O . LEU A 1 202 ? -9.806 -3.472 23.432 1.00 88.00 202 LEU A O 1
ATOM 1566 N N . SER A 1 203 ? -11.940 -3.312 24.107 1.00 87.50 203 SER A N 1
ATOM 1567 C CA . SER A 1 203 ? -12.073 -4.719 24.495 1.00 87.50 203 SER A CA 1
ATOM 1568 C C . SER A 1 203 ? -11.768 -5.700 23.353 1.00 87.50 203 SER A C 1
ATOM 1570 O O . SER A 1 203 ? -11.291 -6.797 23.631 1.00 87.50 203 SER A O 1
ATOM 1572 N N . THR A 1 204 ? -11.961 -5.313 22.084 1.00 87.69 204 THR A N 1
ATOM 1573 C CA . THR A 1 204 ? -11.655 -6.177 20.929 1.00 87.69 204 THR A CA 1
ATOM 1574 C C . THR A 1 204 ? -10.159 -6.286 20.640 1.00 87.69 204 THR A C 1
ATOM 1576 O O . THR A 1 204 ? -9.733 -7.256 20.029 1.00 87.69 204 THR A O 1
ATOM 1579 N N . VAL A 1 205 ? -9.356 -5.314 21.087 1.00 87.69 205 VAL A N 1
ATOM 1580 C CA . VAL A 1 205 ? -7.906 -5.229 20.821 1.00 87.69 205 VAL A CA 1
ATOM 1581 C C . VAL A 1 205 ? -7.057 -5.235 22.095 1.00 87.69 205 VAL A C 1
ATOM 1583 O O . VAL A 1 205 ? -5.833 -5.152 22.031 1.00 87.69 205 VAL A O 1
ATOM 1586 N N . ALA A 1 206 ? -7.683 -5.375 23.265 1.00 84.00 206 ALA A N 1
ATOM 1587 C CA . ALA A 1 206 ? -7.029 -5.265 24.570 1.00 84.00 206 ALA A CA 1
ATOM 1588 C C . ALA A 1 206 ? -5.880 -6.268 24.772 1.00 84.00 206 ALA A C 1
ATOM 1590 O O . ALA A 1 206 ? -4.966 -6.007 25.545 1.00 84.00 206 ALA A O 1
ATOM 1591 N N . GLY A 1 207 ? -5.913 -7.410 24.075 1.00 86.81 207 GLY A N 1
ATOM 1592 C CA . GLY A 1 207 ? -4.868 -8.433 24.146 1.00 86.81 207 GLY A CA 1
ATOM 1593 C C . GLY A 1 207 ? -3.571 -8.090 23.402 1.00 86.81 207 GLY A C 1
ATOM 1594 O O . GLY A 1 207 ? -2.584 -8.803 23.570 1.00 86.81 207 GLY A O 1
ATOM 1595 N N . SER A 1 208 ? -3.558 -7.044 22.569 1.00 89.75 208 SER A N 1
ATOM 1596 C CA . SER A 1 208 ? -2.379 -6.653 21.781 1.00 89.75 208 SER A CA 1
ATOM 1597 C C . SER A 1 208 ? -2.050 -5.163 21.818 1.00 89.75 208 SER A C 1
ATOM 1599 O O . SER A 1 208 ? -0.912 -4.804 21.534 1.00 89.75 208 SER A O 1
ATOM 1601 N N . LEU A 1 209 ? -3.014 -4.304 22.154 1.00 92.44 209 LEU A N 1
ATOM 1602 C CA . LEU A 1 209 ? -2.841 -2.857 22.132 1.00 92.44 209 LEU A CA 1
ATOM 1603 C C . LEU A 1 209 ? -1.929 -2.382 23.274 1.00 92.44 209 LEU A C 1
ATOM 1605 O O . LEU A 1 209 ? -2.190 -2.655 24.443 1.00 92.44 209 LEU A O 1
ATOM 1609 N N . SER A 1 210 ? -0.896 -1.617 22.932 1.00 91.69 210 SER A N 1
ATOM 1610 C CA . SER A 1 210 ? 0.048 -1.001 23.870 1.00 91.69 210 SER A CA 1
ATOM 1611 C C . SER A 1 210 ? 0.020 0.529 23.823 1.00 91.69 210 SER A C 1
ATOM 1613 O O . SER A 1 210 ? 0.330 1.175 24.824 1.00 91.69 210 SER A O 1
ATOM 1615 N N . VAL A 1 211 ? -0.384 1.120 22.693 1.00 92.88 211 VAL A N 1
ATOM 1616 C CA . VAL A 1 211 ? -0.421 2.573 22.483 1.00 92.88 211 VAL A CA 1
ATOM 1617 C C . VAL A 1 211 ? -1.783 3.002 21.939 1.00 92.88 211 VAL A C 1
ATOM 1619 O O . VAL A 1 211 ? -2.255 2.476 20.933 1.00 92.88 211 VAL A O 1
ATOM 1622 N N . LEU A 1 212 ? -2.389 4.004 22.580 1.00 92.06 212 LEU A N 1
ATOM 1623 C CA . LEU A 1 212 ? -3.595 4.691 22.119 1.00 92.06 212 LEU A CA 1
ATOM 1624 C C . LEU A 1 212 ? -3.347 6.205 22.113 1.00 92.06 212 LEU A C 1
ATOM 1626 O O . LEU A 1 212 ? -2.909 6.755 23.121 1.00 92.06 212 LEU A O 1
ATOM 1630 N N . ASP A 1 213 ? -3.651 6.860 20.997 1.00 92.44 213 ASP A N 1
ATOM 1631 C CA . ASP A 1 213 ? -3.596 8.317 20.805 1.00 92.44 213 ASP A CA 1
ATOM 1632 C C . ASP A 1 213 ? -4.953 8.793 20.254 1.00 92.44 213 ASP A C 1
ATOM 1634 O O . ASP A 1 213 ? -5.520 8.124 19.380 1.00 92.44 213 ASP A O 1
ATOM 1638 N N . LEU A 1 214 ? -5.487 9.898 20.785 1.00 86.75 214 LEU A N 1
ATOM 1639 C CA . LEU A 1 214 ? -6.858 10.390 20.564 1.00 86.75 214 LEU A CA 1
ATOM 1640 C C . LEU A 1 214 ? -6.896 11.847 20.093 1.00 86.75 214 LEU A C 1
ATOM 1642 O O . LEU A 1 214 ? -6.059 12.644 20.567 1.00 86.75 214 LEU A O 1
#

Radius of gyration: 21.29 Å; chains: 1; bounding box: 53×38×63 Å

Secondary structure (DSSP, 8-state):
-HHHHHHHHHHHHHHHHHHHHHHHHHHH-TT--HHHHHHHHHHHHTT-S--SHHHHHHHHTTGGGGGGGPPPGGG--SGGGHHHHHHHHHHHHHH-SGGGHHHHHHHHHH-GGGHHHHHHTGGGS-HHHHHHHTGGGS--TT-EEEE-SHHHHHHGGG-SB-SEEEE-S---HHHHHHHTTT-B-SEEEES--TT---SGGGGGTTTT--EEE-

Organism: NCBI:txid67258

pLDDT: mean 86.3, std 14.04, range [38.09, 98.38]